Protein AF-A0A933CJ46-F1 (afdb_monomer)

Nearest PDB structures (foldseek):
  2p3v-assembly1_A  TM=8.380E-01  e=5.347E-15  Thermotoga maritima MSB8
  5eqa-assembly2_D  TM=7.798E-01  e=3.551E-12  Medicago truncatula
  4g61-assembly1_B  TM=7.647E-01  e=1.854E-12  Staphylococcus aureus subsp. aureus MSSA476
  5yht-assembly1_A  T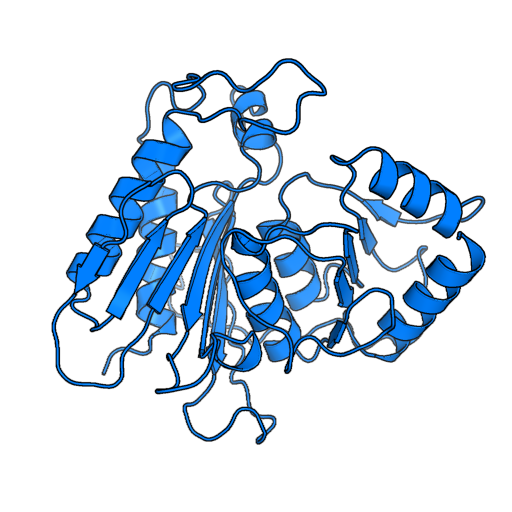M=7.400E-01  e=1.466E-11  Mycobacterium tuberculosis H37Rv
  5yht-assembly1_B  TM=7.064E-01  e=1.654E-09  Mycobacterium tuberculosis H37Rv

Sequence (301 aa):
MMARKAALGSVLLQAHLKLKEIKDGERIVRQGGAFGDAKTDTEIRADKVLGAFIRDKLLELRLPGRIVVEGDPQTHETAGQPPRSDFYVDPLDGSLNYMTRGSTAGLPHSGCITVQHPVPGRKAMFDHTVAAGIVDYRTGELWLSEYSAMSPWSGGADSSFFTEFFPMFPACVMAARTDQREKLDLGSMIVIGEMYYPENRERLARMFAGKKGWLRNPGSAAYEMALVSTGQAAAFICDRQKHHELGAGYALVKGAGGVVVDFEGRPYDNCDYDFKSQSPVILAANQAIADQILELLRKAG

Foldseek 3Di:
DPAVQVLQLVLFLVLLVVLVVDPQQLAFPDDADPDPPPPGDTDTNSQVVQQVSSVVSVLVVLAAEWEAEPPDPDIDGHDDDDDHKYKFKRRKFLSVQVNPQPPALGFWIKIKIWIFRDDPPDFAALLRTAKMWMAGSRFRFIQIWGHDPPDPPPLDTQRWGDGDDPVVPPDDIDHAAADPDLDDDQAPFAEEEDCSDPVRVLLVCLLQPPPDHHYDYSRGVLVNLLCRLRRNHQKYWYAWAQLSRVSRSCRSLVSNVWFKAALVRHGRNGPGRDRGGTHTIMIGSYDSSVVSSSVSSVSSD

Solvent-accessible surface area (backbone atoms only — not comparable to full-atom values): 15744 Å² total; per-residue (Å²): 130,82,57,66,51,61,54,48,51,52,49,48,53,50,47,35,58,48,57,78,69,49,75,71,27,66,42,72,74,38,85,35,48,62,97,88,46,94,81,40,76,68,39,32,41,38,38,58,54,40,31,53,50,50,51,54,54,54,58,71,66,57,56,13,30,42,42,38,38,59,97,49,93,59,74,44,76,37,80,62,76,78,79,49,41,34,35,35,29,26,46,46,39,17,53,64,30,55,57,68,20,75,99,53,69,56,46,54,26,20,33,33,35,23,30,27,46,80,55,88,99,52,80,54,33,50,59,36,52,39,32,21,30,38,27,37,52,72,74,53,29,36,48,36,14,37,46,60,93,68,51,93,83,53,94,59,46,64,21,46,27,41,73,54,87,47,99,85,52,94,74,72,70,44,74,43,41,23,35,81,73,53,72,85,45,42,81,85,37,34,36,35,39,54,57,86,49,67,70,38,34,54,42,52,50,48,45,47,58,96,61,77,58,38,76,43,70,74,58,18,69,52,54,51,32,49,33,17,17,55,34,68,16,44,27,33,39,33,67,59,41,48,30,46,41,42,52,22,30,48,43,34,20,46,35,16,60,19,38,47,23,33,85,88,66,50,62,41,60,83,33,79,48,48,63,92,41,63,43,40,39,36,42,17,12,29,65,53,35,41,51,53,49,48,50,33,47,65,75,44,107

pLDDT: mean 86.47, std 17.24, range [31.09, 98.75]

Mean predicted aligned error: 6.54 Å

Secondary structure (DSSP, 8-state):
---HHHHHHHHHHHHHHHHHH-TTTT-EEE---STT-TT-PPEEHHHHHHHHHHHHHHHHTT-SEEEEETT--PPEEE--SSSP-EEEEEEEETHHHHHT-TTS--S--EEEEEEE-PPTTS--BGGGEEEEEEEETTTTEEEEEE--SS-TTS-----EEB----TT-TT-PEEP------S--TTTSEEEE--SSHHHHHHHHHHTTT--SEEE--S-HHHHHHHHHTTS-SEEEEEEEEHHHHHHHHHHHHHTT-EEE-TT--BGGGSB--TT-EEEEEEESSHHHHHHHHHHHHHH-

Structure (mmCIF, N/CA/C/O backbone):
data_AF-A0A933CJ46-F1
#
_entry.id   AF-A0A933CJ46-F1
#
loop_
_atom_site.group_PDB
_atom_site.id
_atom_site.type_symbol
_atom_site.label_atom_id
_atom_site.label_alt_id
_atom_site.label_comp_id
_atom_site.label_asym_id
_atom_site.label_entity_id
_atom_site.label_seq_id
_atom_site.pdbx_PDB_ins_code
_atom_site.Cartn_x
_atom_site.Cartn_y
_atom_site.Cartn_z
_atom_site.occupancy
_atom_site.B_iso_or_equiv
_atom_site.auth_seq_id
_atom_site.auth_comp_id
_atom_site.auth_asym_id
_atom_site.auth_atom_id
_atom_site.pdbx_PDB_model_num
ATOM 1 N N . MET A 1 1 ? 3.909 -23.413 -16.834 1.00 41.09 1 MET A N 1
ATOM 2 C CA . MET A 1 1 ? 3.485 -22.008 -16.665 1.00 41.09 1 MET A CA 1
ATOM 3 C C . MET A 1 1 ? 4.005 -21.568 -15.308 1.00 41.09 1 MET A C 1
ATOM 5 O O . MET A 1 1 ? 3.665 -22.223 -14.333 1.00 41.09 1 MET A O 1
ATOM 9 N N . MET A 1 2 ? 4.917 -20.596 -15.237 1.00 46.88 2 MET A N 1
ATOM 10 C CA . MET A 1 2 ? 5.364 -20.067 -13.940 1.00 46.88 2 MET A CA 1
ATOM 11 C C . MET A 1 2 ? 4.148 -19.437 -13.247 1.00 46.88 2 MET A C 1
ATOM 13 O O . MET A 1 2 ? 3.384 -18.733 -13.909 1.00 46.88 2 MET A O 1
ATOM 17 N N . ALA A 1 3 ? 3.927 -19.730 -11.964 1.00 67.12 3 ALA A N 1
ATOM 18 C CA . ALA A 1 3 ? 2.870 -19.080 -11.187 1.00 67.12 3 ALA A CA 1
ATOM 19 C C . ALA A 1 3 ? 3.099 -17.558 -11.211 1.00 67.12 3 ALA A C 1
ATOM 21 O O . ALA A 1 3 ? 4.247 -17.125 -11.048 1.00 67.12 3 ALA A O 1
ATOM 22 N N . ARG A 1 4 ? 2.055 -16.739 -11.431 1.00 73.94 4 ARG A N 1
ATOM 23 C CA . ARG A 1 4 ? 2.223 -15.275 -11.583 1.00 73.94 4 ARG A CA 1
ATOM 24 C C . ARG A 1 4 ? 2.859 -14.690 -10.335 1.00 73.94 4 ARG A C 1
ATOM 26 O O . ARG A 1 4 ? 3.739 -13.840 -10.425 1.00 73.94 4 ARG A O 1
ATOM 33 N N . LYS A 1 5 ? 2.491 -15.244 -9.182 1.00 72.62 5 LYS A N 1
ATOM 34 C CA . LYS A 1 5 ? 3.075 -14.935 -7.886 1.00 72.62 5 LYS A CA 1
ATOM 35 C C . LYS A 1 5 ? 4.603 -15.044 -7.860 1.00 72.62 5 LYS A C 1
ATOM 37 O O . LYS A 1 5 ? 5.270 -14.148 -7.352 1.00 72.62 5 LYS A O 1
ATOM 42 N N . ALA A 1 6 ? 5.168 -16.122 -8.407 1.00 76.69 6 ALA A N 1
ATOM 43 C CA . ALA A 1 6 ? 6.615 -16.336 -8.408 1.00 76.69 6 ALA A CA 1
ATOM 44 C C . ALA A 1 6 ? 7.335 -15.316 -9.305 1.00 76.69 6 ALA A C 1
ATOM 46 O O . ALA A 1 6 ? 8.413 -14.836 -8.955 1.00 76.69 6 ALA A O 1
ATOM 47 N N . ALA A 1 7 ? 6.723 -14.955 -10.437 1.00 83.62 7 ALA A N 1
ATOM 48 C CA . ALA A 1 7 ? 7.248 -13.916 -11.314 1.00 83.62 7 ALA A CA 1
ATOM 49 C C . ALA A 1 7 ? 7.226 -12.541 -10.624 1.00 83.62 7 ALA A C 1
ATOM 51 O O . ALA A 1 7 ? 8.252 -11.867 -10.589 1.00 83.62 7 ALA A O 1
ATOM 52 N N . LEU A 1 8 ? 6.103 -12.163 -9.998 1.00 86.44 8 LEU A N 1
ATOM 53 C CA . LEU A 1 8 ? 5.984 -10.906 -9.246 1.00 86.44 8 LEU A CA 1
ATOM 54 C C . LEU A 1 8 ? 6.9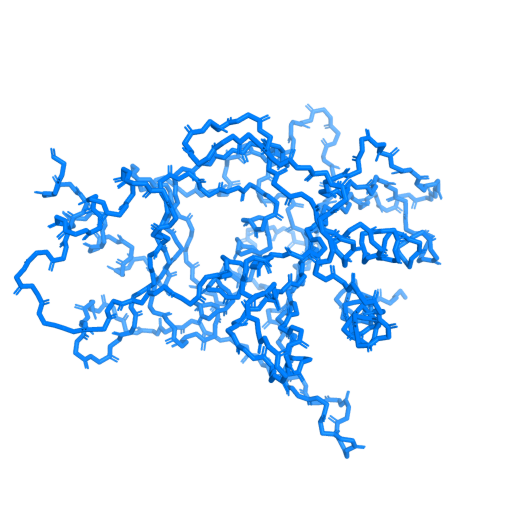99 -10.818 -8.103 1.00 86.44 8 LEU A C 1
ATOM 56 O O . LEU A 1 8 ? 7.709 -9.821 -7.994 1.00 86.44 8 LEU A O 1
ATOM 60 N N . GLY A 1 9 ? 7.113 -11.875 -7.293 1.00 87.31 9 GLY A N 1
ATOM 61 C CA . GLY A 1 9 ? 8.090 -11.933 -6.205 1.00 87.31 9 GLY A CA 1
ATOM 62 C C . GLY A 1 9 ? 9.525 -11.761 -6.703 1.00 87.31 9 GLY A C 1
ATOM 63 O O . GLY A 1 9 ? 10.298 -11.015 -6.109 1.00 87.31 9 GLY A O 1
ATOM 64 N N . SER A 1 10 ? 9.873 -12.380 -7.837 1.00 89.50 10 SER A N 1
ATOM 65 C CA . SER A 1 10 ? 11.193 -12.211 -8.451 1.00 89.50 10 SER A CA 1
ATOM 66 C C . SER A 1 10 ? 11.449 -10.774 -8.917 1.00 89.50 10 SER A C 1
ATOM 68 O O . SER A 1 10 ? 12.530 -10.244 -8.665 1.00 89.50 10 SER A O 1
ATOM 70 N N . VAL A 1 11 ? 10.474 -10.131 -9.568 1.00 94.31 11 VAL A N 1
ATOM 71 C CA . VAL A 1 11 ? 10.600 -8.739 -10.036 1.00 94.31 11 VAL A CA 1
ATOM 72 C C . VAL A 1 11 ? 10.767 -7.779 -8.857 1.00 94.31 11 VAL A C 1
ATOM 74 O O . VAL A 1 11 ? 11.685 -6.960 -8.865 1.00 94.31 11 VAL A O 1
ATOM 77 N N . LEU A 1 12 ? 9.938 -7.911 -7.820 1.00 94.56 12 LEU A N 1
ATOM 78 C CA . LEU A 1 12 ? 9.992 -7.061 -6.628 1.00 94.56 12 LEU A CA 1
ATOM 79 C C . LEU A 1 12 ? 11.286 -7.251 -5.825 1.00 94.56 12 LEU A C 1
ATOM 81 O O . LEU A 1 12 ? 11.880 -6.272 -5.375 1.00 94.56 12 LEU A O 1
ATOM 85 N N . LEU A 1 13 ? 11.783 -8.485 -5.698 1.00 92.31 13 LEU A N 1
ATOM 86 C CA . LEU A 1 13 ? 13.067 -8.740 -5.039 1.00 92.31 13 LEU A CA 1
ATOM 87 C C . LEU A 1 13 ? 14.239 -8.142 -5.828 1.00 92.31 13 LEU A C 1
ATOM 89 O O . LEU A 1 13 ? 15.157 -7.563 -5.249 1.00 92.31 13 LEU A O 1
ATOM 93 N N . GLN A 1 14 ? 14.203 -8.239 -7.159 1.00 94.56 14 GLN A N 1
ATOM 94 C CA . GLN A 1 14 ? 15.189 -7.576 -8.010 1.00 94.56 14 GLN A CA 1
ATOM 95 C C . GLN A 1 14 ? 15.106 -6.050 -7.884 1.00 94.56 14 GLN A C 1
ATOM 97 O O . GLN A 1 14 ? 16.147 -5.399 -7.840 1.00 94.56 14 GLN A O 1
ATOM 102 N N . ALA A 1 15 ? 13.904 -5.475 -7.768 1.00 96.81 15 ALA A N 1
ATOM 103 C CA . ALA A 1 15 ? 13.719 -4.045 -7.521 1.00 96.81 15 ALA A CA 1
ATOM 104 C C . ALA A 1 15 ? 14.300 -3.621 -6.161 1.00 96.81 15 ALA A C 1
ATOM 106 O O . ALA A 1 15 ? 14.989 -2.606 -6.074 1.00 96.81 15 ALA A O 1
ATOM 107 N N . HIS A 1 16 ? 14.125 -4.441 -5.121 1.00 95.19 16 HIS A N 1
ATOM 108 C CA . HIS A 1 16 ? 14.751 -4.227 -3.815 1.00 95.19 16 HIS A CA 1
ATOM 109 C C . HIS A 1 16 ? 16.280 -4.190 -3.891 1.00 95.19 16 HIS A C 1
ATOM 111 O O . HIS A 1 16 ? 16.911 -3.283 -3.342 1.00 95.19 16 HIS A O 1
ATOM 117 N N . LEU A 1 17 ? 16.891 -5.141 -4.603 1.00 95.25 17 LEU A N 1
ATOM 118 C CA . LEU A 1 17 ? 18.334 -5.119 -4.841 1.00 95.25 17 LEU A CA 1
ATOM 119 C C . LEU A 1 17 ? 18.736 -3.886 -5.655 1.00 95.25 17 LEU A C 1
ATOM 121 O O . LEU A 1 17 ? 19.724 -3.231 -5.325 1.00 95.25 17 LEU A O 1
ATOM 125 N N . LYS A 1 18 ? 17.933 -3.522 -6.662 1.00 97.00 18 LYS A N 1
ATOM 126 C CA . LYS A 1 18 ? 18.203 -2.368 -7.512 1.00 97.00 18 LYS A CA 1
ATOM 127 C C . LYS A 1 18 ? 18.225 -1.066 -6.727 1.00 97.00 18 LYS A C 1
ATOM 129 O O . LYS A 1 18 ? 19.136 -0.271 -6.950 1.00 97.00 18 LYS A O 1
ATOM 134 N N . LEU A 1 19 ? 17.280 -0.848 -5.810 1.00 95.81 19 LEU A N 1
ATOM 135 C CA . LEU A 1 19 ? 17.205 0.387 -5.023 1.00 95.81 19 LEU A CA 1
ATOM 136 C C . LEU A 1 19 ? 18.509 0.661 -4.260 1.00 95.81 19 LEU A C 1
ATOM 138 O O . LEU A 1 19 ? 18.964 1.801 -4.217 1.00 95.81 19 LEU A O 1
ATOM 142 N N . LYS A 1 20 ? 19.167 -0.386 -3.745 1.00 92.00 20 LYS A N 1
ATOM 143 C CA . LYS A 1 20 ? 20.451 -0.280 -3.027 1.00 92.00 20 LYS A CA 1
ATOM 144 C C . LYS A 1 20 ? 21.608 0.206 -3.911 1.00 92.00 20 LYS A C 1
ATOM 146 O O . LYS A 1 20 ? 22.590 0.733 -3.397 1.00 92.00 20 LYS A O 1
ATOM 151 N N . GLU A 1 21 ? 21.506 0.052 -5.230 1.00 94.94 21 GLU A N 1
ATOM 152 C CA . GLU A 1 21 ? 22.515 0.502 -6.200 1.00 94.94 21 GLU A CA 1
ATOM 153 C C . GLU A 1 21 ? 22.295 1.949 -6.677 1.00 94.94 21 GLU A C 1
ATOM 155 O O . GLU A 1 21 ? 23.166 2.541 -7.327 1.00 94.94 21 GLU A O 1
ATOM 160 N N . ILE A 1 22 ? 21.117 2.524 -6.421 1.00 94.38 22 ILE A N 1
ATOM 161 C CA . ILE A 1 22 ? 20.739 3.851 -6.910 1.00 94.38 22 ILE A CA 1
ATOM 162 C C . ILE A 1 22 ? 21.479 4.921 -6.100 1.00 94.38 22 ILE A C 1
ATOM 164 O O . ILE A 1 22 ? 21.089 5.278 -4.993 1.00 94.38 22 ILE A O 1
ATOM 168 N N . LYS A 1 23 ? 22.524 5.501 -6.697 1.00 92.00 23 LYS A N 1
ATOM 169 C CA . LYS A 1 23 ? 23.201 6.695 -6.159 1.00 92.00 23 LYS A CA 1
ATOM 170 C C . LYS A 1 23 ? 22.298 7.930 -6.235 1.00 92.00 23 LYS A C 1
ATOM 172 O O . LYS A 1 23 ? 21.566 8.083 -7.214 1.00 92.00 23 LYS A O 1
ATOM 177 N N . ASP A 1 24 ? 22.364 8.805 -5.236 1.00 91.00 24 ASP A N 1
ATOM 178 C CA . ASP A 1 24 ? 21.589 10.056 -5.164 1.00 91.00 24 ASP A CA 1
ATOM 179 C C . ASP A 1 24 ? 20.084 9.842 -5.416 1.00 91.00 24 ASP A C 1
ATOM 181 O O . ASP A 1 24 ? 19.438 10.583 -6.163 1.00 91.00 24 ASP A O 1
ATOM 185 N N . GLY A 1 25 ? 19.524 8.753 -4.881 1.00 90.38 25 GLY A N 1
ATOM 186 C CA . GLY A 1 25 ? 18.142 8.357 -5.155 1.00 90.38 25 GLY A CA 1
ATOM 187 C C . GLY A 1 25 ? 17.113 9.371 -4.648 1.00 90.38 25 GLY A C 1
ATOM 188 O O . GLY A 1 25 ? 16.077 9.562 -5.273 1.00 90.38 25 GLY A O 1
ATOM 189 N N . GLU A 1 26 ? 17.421 10.052 -3.548 1.00 91.19 26 GLU A N 1
ATOM 190 C CA . GLU A 1 26 ? 16.617 11.117 -2.938 1.00 91.19 26 GLU A CA 1
ATOM 191 C C . GLU A 1 26 ? 16.602 12.424 -3.743 1.00 91.19 26 GLU A C 1
ATOM 193 O O . GLU A 1 26 ? 15.845 13.340 -3.420 1.00 91.19 26 GLU A O 1
ATOM 198 N N . ARG A 1 27 ? 17.423 12.536 -4.796 1.00 91.81 27 ARG A N 1
ATOM 199 C CA . ARG A 1 27 ? 17.469 13.736 -5.628 1.00 91.81 27 ARG A CA 1
ATOM 200 C C . ARG A 1 27 ? 16.114 13.968 -6.288 1.00 91.81 27 ARG A C 1
ATOM 202 O O . ARG A 1 27 ? 15.674 13.153 -7.099 1.00 91.81 27 ARG A O 1
ATOM 209 N N . ILE A 1 28 ? 15.516 15.121 -6.010 1.00 88.25 28 ILE A N 1
ATOM 210 C CA . ILE A 1 28 ? 14.292 15.580 -6.667 1.00 88.25 28 ILE A CA 1
ATOM 211 C C . ILE A 1 28 ? 14.583 15.782 -8.159 1.00 88.25 28 ILE A C 1
ATOM 213 O O . ILE A 1 28 ? 15.481 16.539 -8.530 1.00 88.25 28 ILE A O 1
ATOM 217 N N . VAL A 1 29 ? 13.846 15.074 -9.014 1.00 86.38 29 VAL A N 1
ATOM 218 C CA . VAL A 1 29 ? 13.941 15.185 -10.480 1.00 86.38 29 VAL A CA 1
ATOM 219 C C . VAL A 1 29 ? 12.810 16.022 -11.062 1.00 86.38 29 VAL A C 1
ATOM 221 O O . VAL A 1 29 ? 12.978 16.616 -12.126 1.00 86.38 29 VAL A O 1
ATOM 224 N N . ARG A 1 30 ? 11.693 16.124 -10.338 1.00 78.94 30 ARG A N 1
ATOM 225 C CA . ARG A 1 30 ? 10.598 17.039 -10.633 1.00 78.94 30 ARG A CA 1
ATOM 226 C C . ARG A 1 30 ? 10.083 17.617 -9.326 1.00 78.94 30 ARG A C 1
ATOM 228 O O . ARG A 1 30 ? 9.651 16.881 -8.443 1.00 78.94 30 ARG A O 1
ATOM 235 N N . GLN A 1 31 ? 10.159 18.936 -9.195 1.00 70.25 31 GLN A N 1
ATOM 236 C CA . GLN A 1 31 ? 9.637 19.618 -8.020 1.00 70.25 31 GLN A CA 1
ATOM 237 C C . GLN A 1 31 ? 8.108 19.614 -8.080 1.00 70.25 31 GLN A C 1
ATOM 239 O O . GLN A 1 31 ? 7.527 19.986 -9.103 1.00 70.25 31 GLN A O 1
ATOM 244 N N . GLY A 1 32 ? 7.477 19.152 -7.001 1.00 62.03 32 GLY A N 1
ATOM 245 C CA . GLY A 1 32 ? 6.037 19.263 -6.832 1.00 62.03 32 GLY A CA 1
ATOM 246 C C . GLY A 1 32 ? 5.588 20.711 -6.627 1.00 62.03 32 GLY A C 1
ATOM 247 O O . GLY A 1 32 ? 6.405 21.633 -6.560 1.00 62.03 32 GLY A O 1
ATOM 248 N N . GLY A 1 33 ? 4.274 20.909 -6.517 1.00 45.31 33 GLY A N 1
ATOM 249 C CA . GLY A 1 33 ? 3.716 22.207 -6.130 1.00 45.31 33 GLY A CA 1
ATOM 250 C C . GLY A 1 33 ? 4.177 22.591 -4.719 1.00 45.31 33 GLY A C 1
ATOM 251 O O . GLY A 1 33 ? 4.695 21.752 -3.979 1.00 45.31 33 GLY A O 1
ATOM 252 N N . ALA A 1 34 ? 4.004 23.856 -4.327 1.00 37.12 34 ALA A N 1
ATOM 253 C CA . ALA A 1 34 ? 4.261 24.269 -2.946 1.00 37.12 34 ALA A CA 1
ATOM 254 C C . ALA A 1 34 ? 3.454 23.402 -1.957 1.00 37.12 34 ALA A C 1
ATOM 256 O O . ALA A 1 34 ? 2.398 22.879 -2.313 1.00 37.12 34 ALA A O 1
ATOM 257 N N . PHE A 1 35 ? 3.936 23.259 -0.716 1.00 31.09 35 PHE A N 1
ATOM 258 C CA . PHE A 1 35 ? 3.205 22.596 0.375 1.00 31.09 35 PHE A CA 1
ATOM 259 C C . PHE A 1 35 ? 1.747 23.100 0.413 1.00 31.09 35 PHE A C 1
ATOM 261 O O . PHE A 1 35 ? 1.506 24.245 0.785 1.00 31.09 35 PHE A O 1
ATOM 268 N N . GLY A 1 36 ? 0.792 22.259 -0.002 1.00 42.81 36 GLY A N 1
ATOM 269 C CA . GLY A 1 36 ? -0.637 22.596 -0.066 1.00 42.81 36 GLY A CA 1
ATOM 270 C C . GLY A 1 36 ? -1.253 22.716 -1.469 1.00 42.81 36 GLY A C 1
ATOM 271 O O . GLY A 1 36 ? -2.476 22.752 -1.562 1.00 42.81 36 GLY A O 1
ATOM 272 N N . ASP A 1 37 ? -0.467 22.708 -2.552 1.00 37.44 37 ASP A N 1
ATOM 273 C CA . ASP A 1 37 ? -0.990 22.676 -3.927 1.00 37.44 37 ASP A CA 1
ATOM 274 C C . ASP A 1 37 ? -1.027 21.235 -4.460 1.00 37.44 37 ASP A C 1
ATOM 276 O O . ASP A 1 37 ? -0.044 20.687 -4.964 1.00 37.44 37 ASP A O 1
ATOM 280 N N . ALA A 1 38 ? -2.197 20.605 -4.352 1.00 41.62 38 ALA A N 1
ATOM 281 C CA . ALA A 1 38 ? -2.478 19.231 -4.770 1.00 41.62 38 ALA A CA 1
ATOM 282 C C . ALA A 1 38 ? -2.526 19.045 -6.306 1.00 41.62 38 ALA A C 1
ATOM 284 O O . ALA A 1 38 ? -3.508 18.525 -6.839 1.00 41.62 38 ALA A O 1
ATOM 285 N N . LYS A 1 39 ? -1.504 19.497 -7.051 1.00 43.09 39 LYS A N 1
ATOM 286 C CA . LYS A 1 39 ? -1.457 19.327 -8.521 1.00 43.09 39 LYS A CA 1
ATOM 287 C C . LYS A 1 39 ? -0.156 18.808 -9.128 1.00 43.09 39 LYS A C 1
ATOM 289 O O . LYS A 1 39 ? -0.170 18.472 -10.310 1.00 43.09 39 LYS A O 1
ATOM 294 N N . THR A 1 40 ? 0.919 18.637 -8.365 1.00 49.22 40 THR A N 1
ATOM 295 C CA . THR A 1 40 ? 2.116 17.918 -8.835 1.00 49.22 40 THR A CA 1
ATOM 296 C C . THR A 1 40 ? 2.842 17.313 -7.644 1.00 49.22 40 THR A C 1
ATOM 298 O O . THR A 1 40 ? 3.330 18.066 -6.801 1.00 49.22 40 THR A O 1
ATOM 301 N N . ASP A 1 41 ? 2.905 15.982 -7.576 1.00 62.91 41 ASP A N 1
ATOM 302 C CA . ASP A 1 41 ? 3.720 15.274 -6.587 1.00 62.91 41 ASP A CA 1
ATOM 303 C C . ASP A 1 41 ? 5.213 15.490 -6.873 1.00 62.91 41 ASP A C 1
ATOM 305 O O . ASP A 1 41 ? 5.632 15.717 -8.014 1.00 62.91 41 ASP A O 1
ATOM 309 N N . THR A 1 42 ? 6.016 15.478 -5.810 1.00 75.75 42 THR A N 1
ATOM 310 C CA . THR A 1 42 ? 7.475 15.545 -5.928 1.00 75.75 42 THR A CA 1
ATOM 311 C C . THR A 1 42 ? 7.985 14.195 -6.405 1.00 75.75 42 THR A C 1
ATOM 313 O O . THR A 1 42 ? 7.826 13.200 -5.708 1.00 75.75 42 THR A O 1
ATOM 316 N N . GLU A 1 43 ? 8.635 14.175 -7.564 1.00 83.31 43 GLU A N 1
ATOM 317 C CA . GLU A 1 43 ? 9.217 12.960 -8.132 1.00 83.31 43 GLU A CA 1
ATOM 318 C C . GLU A 1 43 ? 10.711 12.925 -7.802 1.00 83.31 43 GLU A C 1
ATOM 320 O O . GLU A 1 43 ? 11.440 13.907 -8.022 1.00 83.31 43 GLU A O 1
ATOM 325 N N . ILE A 1 44 ? 11.187 11.791 -7.292 1.00 92.06 44 ILE A N 1
ATOM 326 C CA . ILE A 1 44 ? 12.597 11.583 -6.951 1.00 92.06 44 ILE A CA 1
ATOM 327 C C . ILE A 1 44 ? 13.273 10.610 -7.912 1.00 92.06 44 ILE A C 1
ATOM 329 O O . ILE A 1 44 ? 12.643 9.797 -8.581 1.00 92.06 44 ILE A O 1
ATOM 333 N N . ARG A 1 45 ? 14.603 10.691 -7.996 1.00 94.31 45 ARG A N 1
ATOM 334 C CA . ARG A 1 45 ? 15.406 9.872 -8.910 1.00 94.31 45 ARG A CA 1
ATOM 335 C C . ARG A 1 45 ? 15.181 8.374 -8.695 1.00 94.31 45 ARG A C 1
ATOM 337 O O . ARG A 1 45 ? 15.159 7.636 -9.677 1.00 94.31 45 ARG A O 1
ATOM 344 N N . ALA A 1 46 ? 15.082 7.935 -7.441 1.00 95.12 46 ALA A N 1
ATOM 345 C CA . ALA A 1 46 ? 14.884 6.530 -7.099 1.00 95.12 46 ALA A CA 1
ATOM 346 C C . ALA A 1 46 ? 13.593 5.976 -7.699 1.00 95.12 46 ALA A C 1
ATOM 348 O O . ALA A 1 46 ? 13.648 4.941 -8.355 1.00 95.12 46 ALA A O 1
ATOM 349 N N . ASP A 1 47 ? 12.495 6.707 -7.540 1.00 94.19 47 ASP A N 1
ATOM 350 C CA . ASP A 1 47 ? 11.173 6.355 -8.047 1.00 94.19 47 ASP A CA 1
ATOM 351 C C . ASP A 1 47 ? 11.195 6.127 -9.569 1.00 94.19 47 ASP A C 1
ATOM 353 O O . ASP A 1 47 ? 10.964 5.018 -10.051 1.00 94.19 47 ASP A O 1
ATOM 357 N N . LYS A 1 48 ? 11.696 7.110 -10.326 1.00 94.44 48 LYS A N 1
ATOM 358 C CA . LYS A 1 48 ? 11.833 7.021 -11.787 1.00 94.44 48 LYS A CA 1
ATOM 359 C C . LYS A 1 48 ? 12.726 5.872 -12.265 1.00 94.44 48 LYS A C 1
ATOM 361 O O . LYS A 1 48 ? 12.430 5.206 -13.261 1.00 94.44 48 LYS A O 1
ATOM 366 N N . VAL A 1 49 ? 13.869 5.667 -11.606 1.00 96.75 49 VAL A N 1
ATOM 367 C CA . VAL A 1 49 ? 14.817 4.603 -11.977 1.00 96.75 49 VAL A CA 1
ATOM 368 C C . VAL A 1 49 ? 14.239 3.227 -11.647 1.00 96.75 49 VAL A C 1
ATOM 370 O O . VAL A 1 49 ? 14.399 2.304 -12.447 1.00 96.75 49 VAL A O 1
ATOM 373 N N . LEU A 1 50 ? 13.555 3.089 -10.508 1.00 97.12 50 LEU A N 1
ATOM 374 C CA . LEU A 1 50 ? 12.857 1.863 -10.131 1.00 97.12 50 LEU A CA 1
ATOM 375 C C . LEU A 1 50 ? 11.687 1.569 -11.066 1.00 97.12 50 LEU A C 1
ATOM 377 O O . LEU A 1 50 ? 11.576 0.437 -11.526 1.00 97.12 50 LEU A O 1
ATOM 381 N N . GLY A 1 51 ? 10.872 2.567 -11.409 1.00 96.81 51 GLY A N 1
ATOM 382 C CA . GLY A 1 51 ? 9.750 2.415 -12.334 1.00 96.81 51 GLY A CA 1
ATOM 383 C C . GLY A 1 51 ? 10.192 1.885 -13.694 1.00 96.81 51 GLY A C 1
ATOM 384 O O . GLY A 1 51 ? 9.657 0.888 -14.180 1.00 96.81 51 GLY A O 1
ATOM 385 N N . ALA A 1 52 ? 11.247 2.474 -14.267 1.00 96.94 52 ALA A N 1
ATOM 386 C CA . ALA A 1 52 ? 11.844 1.981 -15.506 1.00 96.94 52 ALA A CA 1
ATOM 387 C C . ALA A 1 52 ? 12.375 0.544 -15.365 1.00 96.94 52 ALA A C 1
ATOM 389 O O . ALA A 1 52 ? 12.126 -0.294 -16.227 1.00 96.94 52 ALA A O 1
ATOM 390 N N . PHE A 1 53 ? 13.065 0.242 -14.263 1.00 98.06 53 PHE A N 1
ATOM 391 C CA . PHE A 1 53 ? 13.610 -1.090 -14.012 1.00 98.06 53 PHE A CA 1
ATOM 392 C C . PHE A 1 53 ? 12.516 -2.160 -13.874 1.00 98.06 53 PHE A C 1
ATOM 394 O O . PHE A 1 53 ? 12.610 -3.216 -14.499 1.00 98.06 53 PHE A O 1
ATOM 401 N N . ILE A 1 54 ? 11.470 -1.893 -13.086 1.00 97.69 54 ILE A N 1
ATOM 402 C CA . ILE A 1 54 ? 10.345 -2.816 -12.888 1.00 97.69 54 ILE A CA 1
ATOM 403 C C . ILE A 1 54 ? 9.614 -3.036 -14.212 1.00 97.69 54 ILE A C 1
ATOM 405 O O . ILE A 1 54 ? 9.347 -4.182 -14.568 1.00 97.69 54 ILE A O 1
ATOM 409 N N . ARG A 1 55 ? 9.348 -1.970 -14.977 1.00 96.88 55 ARG A N 1
ATOM 410 C CA . ARG A 1 55 ? 8.762 -2.074 -16.319 1.00 96.88 55 ARG A CA 1
ATOM 411 C C . ARG A 1 55 ? 9.582 -2.997 -17.214 1.00 96.88 55 ARG A C 1
ATOM 413 O O . ARG A 1 55 ? 9.018 -3.915 -17.801 1.00 96.88 55 ARG A O 1
ATOM 420 N N . ASP A 1 56 ? 10.890 -2.772 -17.311 1.00 96.44 56 ASP A N 1
ATOM 421 C CA . ASP A 1 56 ? 11.763 -3.563 -18.181 1.00 96.44 56 ASP A CA 1
ATOM 422 C C . ASP A 1 56 ? 11.756 -5.042 -17.757 1.00 96.44 56 ASP A C 1
ATOM 424 O O . ASP A 1 56 ? 11.642 -5.934 -18.599 1.00 96.44 56 ASP A O 1
ATOM 428 N N . LYS A 1 57 ? 11.741 -5.316 -16.446 1.00 95.75 57 LYS A N 1
ATOM 429 C CA . LYS A 1 57 ? 11.599 -6.677 -15.914 1.00 95.75 57 LYS A CA 1
ATOM 430 C C . LYS A 1 57 ? 10.246 -7.316 -16.203 1.00 95.75 57 LYS A C 1
ATOM 432 O O . LYS A 1 57 ? 10.193 -8.511 -16.477 1.00 95.75 57 LYS A O 1
ATOM 437 N N . LEU A 1 58 ? 9.160 -6.550 -16.187 1.00 93.94 58 LEU A N 1
ATOM 438 C CA . LEU A 1 58 ? 7.839 -7.046 -16.575 1.00 93.94 58 LEU A CA 1
ATOM 439 C C . LEU A 1 58 ? 7.756 -7.327 -18.084 1.00 93.94 58 LEU A C 1
ATOM 441 O O . LEU A 1 58 ? 7.172 -8.335 -18.481 1.00 93.94 58 LEU A O 1
ATOM 445 N N . LEU A 1 59 ? 8.392 -6.503 -18.924 1.00 92.62 59 LEU A N 1
ATOM 446 C CA . LEU A 1 59 ? 8.501 -6.739 -20.370 1.00 92.62 59 LEU A CA 1
ATOM 447 C C . LEU A 1 59 ? 9.280 -8.032 -20.679 1.00 92.62 59 LEU A C 1
ATOM 449 O O . LEU A 1 59 ? 8.898 -8.787 -21.577 1.00 92.62 59 LEU A O 1
ATOM 453 N N . GLU A 1 60 ? 10.327 -8.339 -19.904 1.00 92.00 60 GLU A N 1
ATOM 454 C CA . GLU A 1 60 ? 11.089 -9.594 -20.017 1.00 92.00 60 GLU A CA 1
ATOM 455 C C . GLU A 1 60 ? 10.223 -10.846 -19.776 1.00 92.00 60 GLU A C 1
ATOM 457 O O . GLU A 1 60 ? 10.507 -11.897 -20.358 1.00 92.00 60 GLU A O 1
ATOM 462 N N . LEU A 1 61 ? 9.141 -10.747 -18.989 1.00 87.81 61 LEU A N 1
ATOM 463 C CA . LEU A 1 61 ? 8.225 -11.870 -18.738 1.00 87.81 61 LEU A CA 1
ATOM 464 C C . LEU A 1 61 ? 7.419 -12.274 -19.978 1.00 87.81 61 LEU A C 1
ATOM 466 O O . LEU A 1 61 ? 6.882 -13.382 -20.017 1.00 87.81 61 LEU A O 1
ATOM 470 N N . ARG A 1 62 ? 7.313 -11.387 -20.980 1.00 85.62 62 ARG A N 1
ATOM 471 C CA . ARG A 1 62 ? 6.556 -11.604 -22.226 1.00 85.62 62 ARG A CA 1
ATOM 472 C C . ARG A 1 62 ? 5.101 -12.040 -21.990 1.00 85.62 62 ARG A C 1
ATOM 474 O O . ARG A 1 62 ? 4.538 -12.806 -22.771 1.00 85.62 62 ARG A O 1
ATOM 481 N N . LEU A 1 63 ? 4.495 -11.561 -20.903 1.00 84.06 63 LEU A N 1
ATOM 482 C CA . LEU A 1 63 ? 3.082 -11.781 -20.609 1.00 84.06 63 LEU A CA 1
ATOM 483 C C . LEU A 1 63 ? 2.247 -10.748 -21.377 1.00 84.06 63 LEU A C 1
ATOM 485 O O . LEU A 1 63 ? 2.552 -9.559 -21.292 1.00 84.06 63 LEU A O 1
ATOM 489 N N . PRO A 1 64 ? 1.218 -11.163 -22.134 1.00 86.88 64 PRO A N 1
ATOM 490 C CA . PRO A 1 64 ? 0.433 -10.240 -22.946 1.00 86.88 64 PRO A CA 1
ATOM 491 C C . PRO A 1 64 ? -0.348 -9.261 -22.072 1.00 86.88 64 PRO A C 1
ATOM 493 O O . PRO A 1 64 ? -1.048 -9.687 -21.157 1.00 86.88 64 PRO A O 1
ATOM 496 N N . GLY A 1 65 ? -0.316 -7.971 -22.400 1.00 90.38 65 GLY A N 1
ATOM 497 C CA . GLY A 1 65 ? -1.099 -6.945 -21.708 1.00 90.38 65 GLY A CA 1
ATOM 498 C C . GLY A 1 65 ? -0.389 -5.611 -21.563 1.00 90.38 65 GLY A C 1
ATOM 499 O O . GLY A 1 65 ? 0.657 -5.385 -22.172 1.00 90.38 65 GLY A O 1
ATOM 500 N N . ARG A 1 66 ? -1.012 -4.708 -20.802 1.00 93.75 66 ARG A N 1
ATOM 501 C CA . ARG A 1 66 ? -0.480 -3.372 -20.515 1.00 93.75 66 ARG A CA 1
ATOM 502 C C . ARG A 1 66 ? 0.419 -3.394 -19.296 1.00 93.75 66 ARG A C 1
ATOM 504 O O . ARG A 1 66 ? 0.160 -4.130 -18.354 1.00 93.75 66 ARG A O 1
ATOM 511 N N . ILE A 1 67 ? 1.404 -2.516 -19.283 1.00 95.94 67 ILE A N 1
ATOM 512 C CA . ILE A 1 67 ? 2.165 -2.150 -18.097 1.00 95.94 67 ILE A CA 1
ATOM 513 C C . ILE A 1 67 ? 1.990 -0.645 -17.919 1.00 95.94 67 ILE A C 1
ATOM 515 O O . ILE A 1 67 ? 2.348 0.147 -18.796 1.00 95.94 67 ILE A O 1
ATOM 519 N N . VAL A 1 68 ? 1.396 -0.270 -16.793 1.00 96.81 68 VAL A N 1
ATOM 520 C CA . VAL A 1 68 ? 1.179 1.109 -16.366 1.00 96.81 68 VAL A CA 1
ATOM 521 C C . VAL A 1 68 ? 2.000 1.320 -15.104 1.00 96.81 68 VAL A C 1
ATOM 523 O O . VAL A 1 68 ? 1.865 0.562 -14.145 1.00 96.81 68 VAL A O 1
ATOM 526 N N . VAL A 1 69 ? 2.860 2.331 -15.114 1.00 97.00 69 VAL A N 1
ATOM 527 C CA . VAL A 1 69 ? 3.734 2.666 -13.987 1.00 97.00 69 VAL A CA 1
ATOM 528 C C . VAL A 1 69 ? 3.394 4.073 -13.521 1.00 97.00 69 VAL A C 1
ATOM 530 O O . VAL A 1 69 ? 3.181 4.962 -14.347 1.00 97.00 69 VAL A O 1
ATOM 533 N N . GLU A 1 70 ? 3.304 4.266 -12.209 1.00 94.25 70 GLU A N 1
ATOM 534 C CA . GLU A 1 70 ? 3.216 5.587 -11.586 1.00 94.25 70 GLU A CA 1
ATOM 535 C C . GLU A 1 70 ? 4.393 6.464 -12.063 1.00 94.25 70 GLU A C 1
ATOM 537 O O . GLU A 1 70 ? 5.476 5.962 -12.366 1.00 94.25 70 GLU A O 1
ATOM 542 N N . GLY A 1 71 ? 4.136 7.752 -12.303 1.00 86.69 71 GLY A N 1
ATOM 543 C CA . GLY A 1 71 ? 5.143 8.674 -12.841 1.00 86.69 71 GLY A CA 1
ATOM 544 C C . GLY A 1 71 ? 5.496 8.500 -14.332 1.00 86.69 71 GLY A C 1
ATOM 545 O O . GLY A 1 71 ? 5.968 9.457 -14.953 1.00 86.69 71 GLY A O 1
ATOM 546 N N . ASP A 1 72 ? 5.214 7.350 -14.965 1.00 90.44 72 ASP A N 1
ATOM 547 C CA . ASP A 1 72 ? 5.439 7.135 -16.404 1.00 90.44 72 ASP A CA 1
ATOM 548 C C . ASP A 1 72 ? 4.209 7.586 -17.227 1.00 90.44 72 ASP A C 1
ATOM 550 O O . ASP A 1 72 ? 3.118 7.017 -17.106 1.00 90.44 72 ASP A O 1
ATOM 554 N N . PRO A 1 73 ? 4.329 8.608 -18.099 1.00 86.50 73 PRO A N 1
ATOM 555 C CA . PRO A 1 73 ? 3.216 9.037 -18.942 1.00 86.50 73 PRO A CA 1
ATOM 556 C C . PRO A 1 73 ? 2.847 8.008 -20.021 1.00 86.50 73 PRO A C 1
ATOM 558 O O . PRO A 1 73 ? 1.769 8.116 -20.612 1.00 86.50 73 PRO A O 1
ATOM 561 N N . GLN A 1 74 ? 3.726 7.046 -20.316 1.00 91.25 74 GLN A N 1
ATOM 562 C CA . GLN A 1 74 ? 3.519 6.044 -21.352 1.00 91.25 74 GLN A CA 1
ATOM 563 C C . GLN A 1 74 ? 2.930 4.760 -20.767 1.00 91.25 74 GLN A C 1
ATOM 565 O O . GLN A 1 74 ? 3.380 4.234 -19.754 1.00 91.25 74 GLN A O 1
ATOM 570 N N . THR A 1 75 ? 1.923 4.222 -21.453 1.00 93.06 75 THR A N 1
ATOM 571 C CA . THR A 1 75 ? 1.496 2.836 -21.251 1.00 93.06 75 THR A CA 1
ATOM 572 C C . THR A 1 75 ? 2.293 1.949 -22.191 1.00 93.06 75 THR A C 1
ATOM 574 O O . THR A 1 75 ? 2.341 2.210 -23.393 1.00 93.06 75 THR A O 1
ATOM 577 N N . HIS A 1 76 ? 2.895 0.900 -21.645 1.00 92.75 76 HIS A N 1
ATOM 578 C CA . HIS A 1 76 ? 3.673 -0.067 -22.413 1.00 92.75 76 HIS A CA 1
ATOM 579 C C . HIS A 1 76 ? 2.817 -1.293 -22.689 1.00 92.75 76 HIS A C 1
ATOM 581 O O . HIS A 1 76 ? 1.989 -1.665 -21.860 1.00 92.75 76 HIS A O 1
ATOM 587 N N . GLU A 1 77 ? 2.997 -1.927 -23.842 1.00 90.06 77 GLU A N 1
ATOM 588 C CA . GLU A 1 77 ? 2.224 -3.110 -24.213 1.00 90.06 77 GLU A CA 1
ATOM 589 C C . GLU A 1 77 ? 3.131 -4.248 -24.657 1.00 90.06 77 GLU A C 1
ATOM 591 O O . GLU A 1 77 ? 4.083 -4.063 -25.416 1.00 90.06 77 GLU A O 1
ATOM 596 N N . THR A 1 78 ? 2.783 -5.448 -24.207 1.00 85.38 78 THR A N 1
ATOM 597 C CA . THR A 1 78 ? 3.414 -6.690 -24.637 1.00 85.38 78 THR A CA 1
ATOM 598 C C . THR A 1 78 ? 2.419 -7.479 -25.475 1.00 85.38 78 THR A C 1
ATOM 600 O O . THR A 1 78 ? 1.297 -7.752 -25.037 1.00 85.38 78 THR A O 1
ATOM 603 N N . ALA A 1 79 ? 2.830 -7.877 -26.679 1.00 79.12 79 ALA A N 1
ATOM 604 C CA . ALA A 1 79 ? 2.045 -8.758 -27.536 1.00 79.12 79 ALA A CA 1
ATOM 605 C C . ALA A 1 79 ? 2.198 -10.228 -27.110 1.00 79.12 79 ALA A C 1
ATOM 607 O O . ALA A 1 79 ? 3.277 -10.663 -26.710 1.00 79.12 79 ALA A O 1
ATOM 608 N N . GLY A 1 80 ? 1.132 -11.016 -27.240 1.00 71.12 80 GLY A N 1
ATOM 609 C CA . GLY A 1 80 ? 1.157 -12.448 -26.943 1.00 71.12 80 GLY A CA 1
ATOM 610 C C . GLY A 1 80 ? -0.221 -13.097 -27.057 1.00 71.12 80 GLY A C 1
ATOM 611 O O . GLY A 1 80 ? -1.219 -12.420 -27.309 1.00 71.12 80 GLY A O 1
ATOM 612 N N . GLN A 1 81 ? -0.275 -14.420 -26.882 1.00 67.19 81 GLN A N 1
ATOM 613 C CA . GLN A 1 81 ? -1.536 -15.165 -26.869 1.00 67.19 81 GLN A CA 1
ATOM 614 C C . GLN A 1 81 ? -2.203 -15.088 -25.482 1.00 67.19 81 GLN A C 1
ATOM 616 O O . GLN A 1 81 ? -1.487 -15.198 -24.490 1.00 67.19 81 GLN A O 1
ATOM 621 N N . PRO A 1 82 ? -3.539 -14.924 -25.389 1.00 69.38 82 PRO A N 1
ATOM 622 C CA . PRO A 1 82 ? -4.284 -14.822 -24.126 1.00 69.38 82 PRO A CA 1
ATOM 623 C C . PRO A 1 82 ? -3.981 -15.942 -23.103 1.00 69.38 82 PRO A C 1
ATOM 625 O O . PRO A 1 82 ? -3.572 -17.032 -23.505 1.00 69.38 82 PRO A O 1
ATOM 628 N N . PRO A 1 83 ? -4.254 -15.737 -21.795 1.00 74.06 83 PRO A N 1
ATOM 629 C CA . PRO A 1 83 ? -4.987 -14.614 -21.199 1.00 74.06 83 PRO A CA 1
ATOM 630 C C . PRO A 1 83 ? -4.132 -13.355 -21.010 1.00 74.06 83 PRO A C 1
ATOM 632 O O . PRO A 1 83 ? -2.969 -13.434 -20.625 1.00 74.06 83 PRO A O 1
ATOM 635 N N . ARG A 1 84 ? -4.743 -12.188 -21.245 1.00 85.38 84 ARG A N 1
ATOM 636 C CA . ARG A 1 84 ? -4.126 -10.874 -21.027 1.00 85.38 84 ARG A CA 1
ATOM 637 C C . ARG A 1 84 ? -3.989 -10.579 -19.531 1.00 85.38 84 ARG A C 1
ATOM 639 O O . ARG A 1 84 ? -4.869 -10.924 -18.750 1.00 85.38 84 ARG A O 1
ATOM 646 N N . SER A 1 85 ? -2.899 -9.944 -19.128 1.00 89.31 85 SER A N 1
ATOM 647 C CA . SER A 1 85 ? -2.634 -9.485 -17.766 1.00 89.31 85 SER A CA 1
ATOM 648 C C . SER A 1 85 ? -2.131 -8.047 -17.826 1.00 89.31 85 SER A C 1
ATOM 650 O O . SER A 1 85 ? -1.063 -7.787 -18.370 1.00 89.31 85 SER A O 1
ATOM 652 N N . ASP A 1 86 ? -2.931 -7.120 -17.312 1.00 93.31 86 ASP A N 1
ATOM 653 C CA . ASP A 1 86 ? -2.540 -5.721 -17.185 1.00 93.31 86 ASP A CA 1
ATOM 654 C C . ASP A 1 86 ? -1.857 -5.520 -15.823 1.00 93.31 86 ASP A C 1
ATOM 656 O O . ASP A 1 86 ? -2.387 -5.932 -14.790 1.00 93.31 86 ASP A O 1
ATOM 660 N N . PHE A 1 87 ? -0.668 -4.922 -15.838 1.00 95.56 87 PHE A N 1
ATOM 661 C CA . PHE A 1 87 ? 0.174 -4.647 -14.680 1.00 95.56 87 PHE A CA 1
ATOM 662 C C . PHE A 1 87 ? 0.097 -3.166 -14.327 1.00 95.56 87 PHE A C 1
ATOM 664 O O . PHE A 1 87 ? 0.256 -2.304 -15.192 1.00 95.56 87 PHE A O 1
ATOM 671 N N . TYR A 1 88 ? -0.091 -2.891 -13.047 1.00 97.38 88 TYR A N 1
ATOM 672 C CA . TYR A 1 88 ? -0.160 -1.558 -12.470 1.00 97.38 88 TYR A CA 1
ATOM 673 C C . TYR A 1 88 ? 0.892 -1.462 -11.371 1.00 97.38 88 TYR A C 1
ATOM 675 O O . TYR A 1 88 ? 0.910 -2.313 -10.483 1.00 97.38 88 TYR A O 1
ATOM 683 N N . VAL A 1 89 ? 1.794 -0.489 -11.460 1.00 98.06 89 VAL A N 1
ATOM 684 C CA . VAL A 1 89 ? 3.017 -0.451 -10.649 1.00 98.06 89 VAL A CA 1
ATOM 685 C C . VAL A 1 89 ? 3.150 0.890 -9.947 1.00 98.06 89 VAL A C 1
ATOM 687 O O . VAL A 1 89 ? 3.253 1.909 -10.625 1.00 98.06 89 VAL A O 1
ATOM 690 N N . ASP A 1 90 ? 3.236 0.871 -8.619 1.00 97.81 90 ASP A N 1
ATOM 691 C CA . ASP A 1 90 ? 3.827 1.969 -7.851 1.00 97.81 90 ASP A CA 1
ATOM 692 C C . ASP A 1 90 ? 5.270 1.571 -7.493 1.00 97.81 90 ASP A C 1
ATOM 694 O O . ASP A 1 90 ? 5.471 0.607 -6.739 1.00 97.81 90 ASP A O 1
ATOM 698 N N . PRO A 1 91 ? 6.288 2.215 -8.088 1.00 97.56 91 PRO A N 1
ATOM 699 C CA . PRO A 1 91 ? 7.664 1.808 -7.880 1.00 97.56 91 PRO A CA 1
ATOM 700 C C . PRO A 1 91 ? 8.202 2.173 -6.494 1.00 97.56 91 PRO A C 1
ATOM 702 O O . PRO A 1 91 ? 9.064 1.430 -6.004 1.00 97.56 91 PRO A O 1
ATOM 705 N N . LEU A 1 92 ? 7.731 3.265 -5.876 1.00 97.00 92 LEU A N 1
ATOM 706 C CA . LEU A 1 92 ? 8.200 3.741 -4.573 1.00 97.00 92 LEU A CA 1
ATOM 707 C C . LEU A 1 92 ? 7.127 4.537 -3.799 1.00 97.00 92 LEU A C 1
ATOM 709 O O . LEU A 1 92 ? 7.156 5.769 -3.688 1.00 97.00 92 LEU A O 1
ATOM 713 N N . ASP A 1 93 ? 6.280 3.794 -3.100 1.00 96.94 93 ASP A N 1
ATOM 714 C CA . ASP A 1 93 ? 5.422 4.305 -2.039 1.00 96.94 93 ASP A CA 1
ATOM 715 C C . ASP A 1 93 ? 6.246 4.635 -0.776 1.00 96.94 93 ASP A C 1
ATOM 717 O O . ASP A 1 93 ? 7.229 3.968 -0.437 1.00 96.94 93 ASP A O 1
ATOM 721 N N . GLY A 1 94 ? 5.861 5.692 -0.058 1.00 95.44 94 GLY A N 1
ATOM 722 C CA . GLY A 1 94 ? 6.645 6.220 1.063 1.00 95.44 94 GLY A CA 1
ATOM 723 C C . GLY A 1 94 ? 7.904 6.983 0.629 1.00 95.44 94 GLY A C 1
ATOM 724 O O . GLY A 1 94 ? 8.921 6.977 1.325 1.00 95.44 94 GLY A O 1
ATOM 725 N N . SER A 1 95 ? 7.856 7.681 -0.510 1.00 93.81 95 SER A N 1
ATOM 726 C CA . SER A 1 95 ? 8.979 8.480 -1.030 1.00 93.81 95 SER A CA 1
ATOM 727 C C . SER A 1 95 ? 9.557 9.480 -0.013 1.00 93.81 95 SER A C 1
ATOM 729 O O . SER A 1 95 ? 10.777 9.642 0.057 1.00 93.81 95 SER A O 1
ATOM 731 N N . LEU A 1 96 ? 8.728 10.100 0.842 1.00 92.81 96 LEU A N 1
ATOM 732 C CA . LEU A 1 96 ? 9.220 10.969 1.922 1.00 92.81 96 LEU A CA 1
ATOM 733 C C . LEU A 1 96 ? 10.059 10.186 2.942 1.00 92.81 96 LEU A C 1
ATOM 735 O O . LEU A 1 96 ? 11.154 10.625 3.288 1.00 92.81 96 LEU A O 1
ATOM 739 N N . ASN A 1 97 ? 9.585 9.012 3.368 1.00 95.75 97 ASN A N 1
ATOM 740 C CA . ASN A 1 97 ? 10.317 8.138 4.283 1.00 95.75 97 ASN A CA 1
ATOM 741 C C . ASN A 1 97 ? 11.669 7.729 3.700 1.00 95.75 97 ASN A C 1
ATOM 743 O O . ASN A 1 97 ? 12.680 7.766 4.406 1.00 95.75 97 ASN A O 1
ATOM 747 N N . TYR A 1 98 ? 11.698 7.407 2.403 1.00 95.56 98 TYR A N 1
ATOM 748 C CA . TYR A 1 98 ? 12.941 7.162 1.688 1.00 95.56 98 TYR A CA 1
ATOM 749 C C . TYR A 1 98 ? 13.841 8.403 1.723 1.00 95.56 98 TYR A C 1
ATOM 751 O O . TYR A 1 98 ? 14.982 8.304 2.163 1.00 95.56 98 TYR A O 1
ATOM 759 N N . MET A 1 99 ? 13.360 9.589 1.342 1.00 93.25 99 MET A N 1
ATOM 760 C CA . MET A 1 99 ? 14.165 10.822 1.338 1.00 93.25 99 MET A CA 1
ATOM 761 C C . MET A 1 99 ? 14.758 11.164 2.712 1.00 93.25 99 MET A C 1
ATOM 763 O O . MET A 1 99 ? 15.902 11.609 2.793 1.00 93.25 99 MET A O 1
ATOM 767 N N . THR A 1 100 ? 14.013 10.938 3.795 1.00 92.69 100 THR A N 1
ATOM 768 C CA . THR A 1 100 ? 14.428 11.306 5.157 1.00 92.69 100 THR A CA 1
ATOM 769 C C . THR A 1 100 ? 15.189 10.207 5.902 1.00 92.69 100 THR A C 1
ATOM 771 O O . THR A 1 100 ? 15.529 10.392 7.069 1.00 92.69 100 THR A O 1
ATOM 774 N N . ARG A 1 101 ? 15.479 9.061 5.267 1.00 92.44 101 ARG A N 1
ATOM 775 C CA . ARG A 1 101 ? 16.107 7.886 5.916 1.00 92.44 101 ARG A CA 1
ATOM 776 C C . ARG A 1 101 ? 17.520 8.133 6.469 1.00 92.44 101 ARG A C 1
ATOM 778 O O . ARG A 1 101 ? 18.006 7.370 7.313 1.00 92.44 101 ARG A O 1
ATOM 785 N N . GLY A 1 102 ? 18.186 9.186 5.990 1.00 87.81 102 GLY A N 1
ATOM 786 C CA . GLY A 1 102 ? 19.579 9.485 6.316 1.00 87.81 102 GLY A CA 1
ATOM 787 C C . GLY A 1 102 ? 20.494 8.315 5.945 1.00 87.81 102 GLY A C 1
ATOM 788 O O . GLY A 1 102 ? 20.392 7.760 4.855 1.00 87.81 102 GLY A O 1
ATOM 789 N N . SER A 1 103 ? 21.362 7.915 6.874 1.00 84.81 103 SER A N 1
ATOM 790 C CA . SER A 1 103 ? 22.306 6.798 6.691 1.00 84.81 103 SER A CA 1
ATOM 791 C C . SER A 1 103 ? 21.770 5.441 7.171 1.00 84.81 103 SER A C 1
ATOM 793 O O . SER A 1 103 ? 22.548 4.506 7.345 1.00 84.81 103 SER A O 1
ATOM 795 N N . THR A 1 104 ? 20.467 5.327 7.446 1.00 88.50 104 THR A N 1
ATOM 796 C CA . THR A 1 104 ? 19.831 4.095 7.946 1.00 88.50 104 THR A CA 1
ATOM 797 C C . THR A 1 104 ? 18.760 3.599 6.975 1.00 88.50 104 THR A C 1
ATOM 799 O O . THR A 1 104 ? 18.467 4.253 5.976 1.00 88.50 104 THR A O 1
ATOM 802 N N . ALA A 1 105 ? 18.136 2.459 7.280 1.00 85.62 105 ALA A N 1
ATOM 803 C CA . ALA A 1 105 ? 16.966 1.996 6.536 1.00 85.62 105 ALA A CA 1
ATOM 804 C C . ALA A 1 105 ? 15.742 2.925 6.698 1.00 85.62 105 ALA A C 1
ATOM 806 O O . ALA A 1 105 ? 14.879 2.947 5.827 1.00 85.62 105 ALA A O 1
ATOM 807 N N . GLY A 1 106 ? 15.673 3.713 7.778 1.00 92.50 106 GLY A N 1
ATOM 808 C CA . GLY A 1 106 ? 14.593 4.670 8.015 1.00 92.50 106 GLY A CA 1
ATOM 809 C C . GLY A 1 106 ? 13.207 4.042 8.229 1.00 92.50 106 GLY A C 1
ATOM 810 O O . GLY A 1 106 ? 13.056 2.882 8.627 1.00 92.50 106 GLY A O 1
ATOM 811 N N . LEU A 1 107 ? 12.180 4.858 7.991 1.00 96.12 107 LEU A N 1
ATOM 812 C CA . LEU A 1 107 ? 10.772 4.453 8.015 1.00 96.12 107 LEU A CA 1
ATOM 813 C C . LEU A 1 107 ? 10.394 3.674 6.735 1.00 96.12 107 LEU A C 1
ATOM 815 O O . LEU A 1 107 ? 11.129 3.757 5.743 1.00 96.12 107 LEU A O 1
ATOM 819 N N . PRO A 1 108 ? 9.291 2.897 6.743 1.00 96.69 108 PRO A N 1
ATOM 820 C CA . PRO A 1 108 ? 8.927 2.034 5.619 1.00 96.69 108 PRO A CA 1
ATOM 821 C C . PRO A 1 108 ? 8.769 2.783 4.301 1.00 96.69 108 PRO A C 1
ATOM 823 O O . PRO A 1 108 ? 8.210 3.875 4.262 1.00 96.69 108 PRO A O 1
ATOM 826 N N . HIS A 1 109 ? 9.260 2.173 3.232 1.00 97.00 109 HIS A N 1
ATOM 827 C CA . HIS A 1 109 ? 9.078 2.614 1.856 1.00 97.00 109 HIS A CA 1
ATOM 828 C C . HIS A 1 109 ? 9.080 1.368 0.972 1.00 97.00 109 HIS A C 1
ATOM 830 O O . HIS A 1 109 ? 9.875 0.447 1.190 1.00 97.00 109 HIS A O 1
ATOM 836 N N . SER 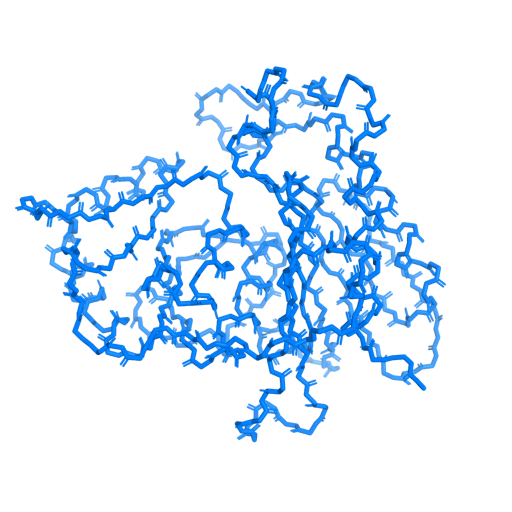A 1 110 ? 8.164 1.324 0.015 1.00 97.81 110 SER A N 1
ATOM 837 C CA . SER A 1 110 ? 7.720 0.068 -0.583 1.00 97.81 110 SER A CA 1
ATOM 838 C C . SER A 1 110 ? 7.522 0.183 -2.082 1.00 97.81 110 SER A C 1
ATOM 840 O O . SER A 1 110 ? 7.273 1.262 -2.595 1.00 97.81 110 SER A O 1
ATOM 842 N N . GLY A 1 111 ? 7.591 -0.939 -2.787 1.00 97.94 111 GLY A N 1
ATOM 843 C CA . GLY A 1 111 ? 7.123 -1.041 -4.170 1.00 97.94 111 GLY A CA 1
ATOM 844 C C . GLY A 1 111 ? 5.925 -1.970 -4.237 1.00 97.94 111 GLY A C 1
ATOM 845 O O . GLY A 1 111 ? 5.864 -2.939 -3.474 1.00 97.94 111 GLY A O 1
ATOM 846 N N . CYS A 1 112 ? 4.985 -1.721 -5.145 1.00 97.69 112 CYS A N 1
ATOM 847 C CA . CYS A 1 112 ? 3.868 -2.630 -5.356 1.00 97.69 112 CYS A CA 1
ATOM 848 C C . CYS A 1 112 ? 3.526 -2.855 -6.828 1.00 97.69 112 CYS A C 1
ATOM 850 O O . CYS A 1 112 ? 3.774 -2.025 -7.700 1.00 97.69 112 CYS A O 1
ATOM 852 N N . ILE A 1 113 ? 2.958 -4.031 -7.094 1.00 97.75 113 ILE A N 1
ATOM 853 C CA . ILE A 1 113 ? 2.455 -4.430 -8.404 1.0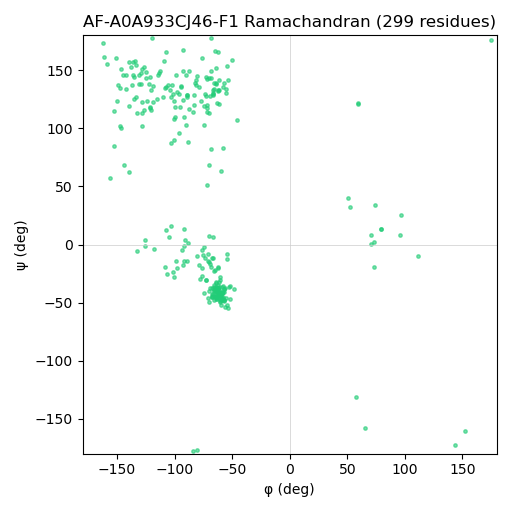0 97.75 113 ILE A CA 1
ATOM 854 C C . ILE A 1 113 ? 1.067 -5.037 -8.217 1.00 97.75 113 ILE A C 1
ATOM 856 O O . ILE A 1 113 ? 0.909 -5.996 -7.462 1.00 97.75 113 ILE A O 1
ATOM 860 N N . THR A 1 114 ? 0.083 -4.528 -8.951 1.00 96.31 114 THR A N 1
ATOM 861 C CA . THR A 1 114 ? -1.254 -5.119 -9.093 1.00 96.31 114 THR A CA 1
ATOM 862 C C . THR A 1 114 ? -1.388 -5.719 -10.486 1.00 96.31 114 THR A C 1
ATOM 864 O O . THR A 1 114 ? -1.008 -5.091 -11.473 1.00 96.31 114 THR A O 1
ATOM 867 N N . VAL A 1 115 ? -1.941 -6.927 -10.588 1.00 94.19 115 VAL A N 1
ATOM 868 C CA . VAL A 1 115 ? -2.182 -7.612 -11.863 1.00 94.19 115 VAL A CA 1
ATOM 869 C C . VAL A 1 115 ? -3.668 -7.867 -12.032 1.00 94.19 115 VAL A C 1
ATOM 871 O O . VAL A 1 115 ? -4.275 -8.563 -11.217 1.00 94.19 115 VAL A O 1
ATOM 874 N N . GLN A 1 116 ? -4.240 -7.364 -13.122 1.00 92.06 116 GLN A N 1
ATOM 875 C CA . GLN A 1 116 ? -5.638 -7.596 -13.474 1.00 92.06 116 GLN A CA 1
ATOM 876 C C . GLN A 1 116 ? -5.780 -8.401 -14.760 1.00 92.06 116 GLN A C 1
ATOM 878 O O . GLN A 1 116 ? -5.002 -8.248 -15.703 1.00 92.06 116 GLN A O 1
ATOM 883 N N . HIS A 1 117 ? -6.813 -9.239 -14.825 1.00 89.25 117 HIS A N 1
ATOM 884 C CA . HIS A 1 117 ? -7.283 -9.810 -16.086 1.00 89.25 117 HIS A CA 1
ATOM 885 C C . HIS A 1 117 ? -8.375 -8.908 -16.655 1.00 89.25 117 HIS A C 1
ATOM 887 O O . HIS A 1 117 ? -9.465 -8.848 -16.089 1.00 89.25 117 HIS A O 1
ATOM 893 N N . PRO A 1 118 ? -8.119 -8.187 -17.759 1.00 83.88 118 PRO A N 1
ATOM 894 C CA . PRO A 1 118 ? -9.136 -7.328 -18.336 1.00 83.88 118 PRO A CA 1
ATOM 895 C C . PRO A 1 118 ? -10.283 -8.175 -18.886 1.00 83.88 118 PRO A C 1
ATOM 897 O O . PRO A 1 118 ? -10.068 -9.138 -19.626 1.00 83.88 118 PRO A O 1
ATOM 900 N N . VAL A 1 119 ? -11.511 -7.780 -18.556 1.00 83.06 119 VAL A N 1
ATOM 901 C CA . VAL A 1 119 ? -12.725 -8.425 -19.058 1.00 83.06 119 VAL A CA 1
ATOM 902 C C . VAL A 1 119 ? -13.231 -7.649 -20.282 1.00 83.06 119 VAL A C 1
ATOM 904 O O . VAL A 1 119 ? -13.551 -6.465 -20.154 1.00 83.06 119 VAL A O 1
ATOM 907 N N . PRO A 1 120 ? -13.304 -8.268 -21.479 1.00 81.56 120 PRO A N 1
ATOM 908 C CA . PRO A 1 120 ? -13.731 -7.579 -22.694 1.00 81.56 120 PRO A CA 1
ATOM 909 C C . PRO A 1 120 ? -15.101 -6.910 -22.545 1.00 81.56 120 PRO A C 1
ATOM 911 O O . PRO A 1 120 ? -16.048 -7.515 -22.048 1.00 81.56 120 PRO A O 1
ATOM 914 N N . GLY A 1 121 ? -15.206 -5.654 -22.985 1.00 82.69 121 GLY A N 1
ATOM 915 C CA . GLY A 1 121 ? -16.454 -4.883 -22.932 1.00 82.69 121 GLY A CA 1
ATOM 916 C C . GLY A 1 121 ? -16.869 -4.409 -21.534 1.00 82.69 121 GLY A C 1
ATOM 917 O O . GLY A 1 121 ? -17.908 -3.764 -21.413 1.00 82.69 121 GLY A O 1
ATOM 918 N N . ARG A 1 122 ? -16.078 -4.684 -20.487 1.00 84.19 122 ARG A N 1
ATOM 919 C CA . ARG A 1 122 ? -16.308 -4.184 -19.126 1.00 84.19 122 ARG A CA 1
ATOM 920 C C . ARG A 1 122 ? -15.217 -3.203 -18.714 1.00 84.19 122 ARG A C 1
ATOM 922 O O . ARG A 1 122 ? -14.067 -3.308 -19.138 1.00 84.19 122 ARG A O 1
ATOM 929 N N . LYS A 1 123 ? -15.588 -2.246 -17.863 1.00 87.81 123 LYS A N 1
ATOM 930 C CA . LYS A 1 123 ? -14.626 -1.384 -17.172 1.00 87.81 123 LYS A CA 1
ATOM 931 C C . LYS A 1 123 ? -13.760 -2.239 -16.236 1.00 87.81 123 LYS A C 1
ATOM 933 O O . LYS A 1 123 ? -14.196 -3.300 -15.794 1.00 87.81 123 LYS A O 1
ATOM 938 N N . ALA A 1 124 ? -12.526 -1.808 -15.978 1.00 90.19 124 ALA A N 1
ATOM 939 C CA . ALA A 1 124 ? -11.683 -2.448 -14.974 1.00 90.19 124 ALA A CA 1
ATOM 940 C C . ALA A 1 124 ? -12.323 -2.289 -13.588 1.00 90.19 124 ALA A C 1
ATOM 942 O O . ALA A 1 124 ? -12.853 -1.225 -13.272 1.00 90.19 124 ALA A O 1
ATOM 943 N N . MET A 1 125 ? -12.297 -3.354 -12.793 1.00 92.69 125 MET A N 1
ATOM 944 C CA . MET A 1 125 ? -12.921 -3.439 -11.473 1.00 92.69 125 MET A CA 1
ATOM 945 C C . MET A 1 125 ? -11.931 -4.070 -10.498 1.00 92.69 125 MET A C 1
ATOM 947 O O . MET A 1 125 ? -10.992 -4.746 -10.924 1.00 92.69 125 MET A O 1
ATOM 951 N N . PHE A 1 126 ? -12.097 -3.838 -9.198 1.00 93.19 126 PHE A N 1
ATOM 952 C CA . PHE A 1 126 ? -11.177 -4.395 -8.201 1.00 93.19 126 PHE A CA 1
ATOM 953 C C . PHE A 1 126 ? -11.188 -5.932 -8.186 1.00 93.19 126 PHE A C 1
ATOM 955 O O . PHE A 1 126 ? -10.119 -6.538 -8.083 1.00 93.19 126 PHE A O 1
ATOM 962 N N . ASP A 1 127 ? -12.345 -6.575 -8.377 1.00 90.50 127 ASP A N 1
ATOM 963 C CA . ASP A 1 127 ? -12.475 -8.040 -8.468 1.00 90.50 127 ASP A CA 1
ATOM 964 C C . ASP A 1 127 ? -11.821 -8.668 -9.712 1.00 90.50 127 ASP A C 1
ATOM 966 O O . ASP A 1 127 ? -11.616 -9.881 -9.753 1.00 90.50 127 ASP A O 1
ATOM 970 N N . HIS A 1 128 ? -11.414 -7.866 -10.700 1.00 91.00 128 HIS A N 1
ATOM 971 C CA . HIS A 1 128 ? -10.604 -8.335 -11.827 1.00 91.00 128 HIS A CA 1
ATOM 972 C C . HIS A 1 128 ? -9.128 -8.556 -11.445 1.00 91.00 128 HIS A C 1
ATOM 974 O O . HIS A 1 128 ? -8.335 -9.015 -12.27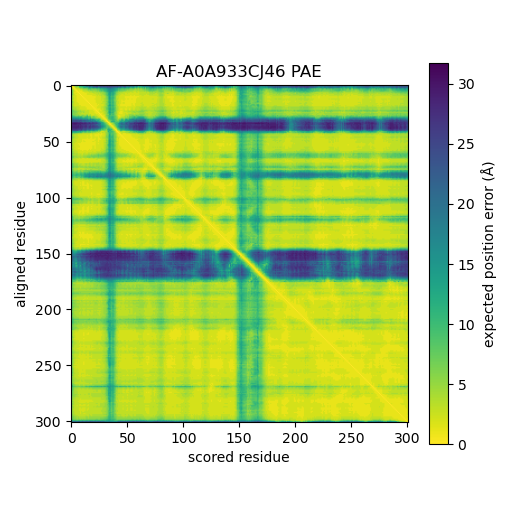4 1.00 91.00 128 HIS A O 1
ATOM 980 N N . THR A 1 129 ? -8.736 -8.219 -10.212 1.00 91.19 129 THR A N 1
ATOM 981 C CA . THR A 1 129 ? -7.380 -8.425 -9.696 1.00 91.19 129 THR A CA 1
ATOM 982 C C . THR A 1 129 ? -7.117 -9.905 -9.449 1.00 91.19 129 THR A C 1
ATOM 984 O O . THR A 1 129 ? -7.786 -10.549 -8.648 1.00 91.19 129 THR A O 1
ATOM 987 N N . VAL A 1 130 ? -6.109 -10.446 -10.132 1.00 88.06 130 VAL A N 1
ATOM 988 C CA . VAL A 1 130 ? -5.759 -11.875 -10.094 1.00 88.06 130 VAL A CA 1
ATOM 989 C C . VAL A 1 130 ? -4.469 -12.156 -9.340 1.00 88.06 130 VAL A C 1
ATOM 991 O O . VAL A 1 130 ? -4.227 -13.291 -8.944 1.00 88.06 130 VAL A O 1
ATOM 994 N N . ALA A 1 131 ? -3.616 -11.152 -9.162 1.00 90.06 131 ALA A N 1
ATOM 995 C CA . ALA A 1 131 ? -2.412 -11.257 -8.356 1.00 90.06 131 ALA A CA 1
ATOM 996 C C . ALA A 1 131 ? -1.953 -9.870 -7.915 1.00 90.06 131 ALA A C 1
ATOM 998 O O . ALA A 1 131 ? -2.220 -8.876 -8.590 1.00 90.06 131 ALA A O 1
ATOM 999 N N . ALA A 1 132 ? -1.221 -9.814 -6.812 1.00 93.69 132 ALA A N 1
ATOM 1000 C CA . ALA A 1 132 ? -0.540 -8.605 -6.389 1.00 93.69 132 ALA A CA 1
ATOM 1001 C C . ALA A 1 132 ? 0.725 -8.921 -5.599 1.00 93.69 132 ALA A C 1
ATOM 1003 O O . ALA A 1 132 ? 0.875 -10.019 -5.053 1.00 93.69 132 ALA A O 1
ATOM 1004 N N . GLY A 1 133 ? 1.614 -7.938 -5.515 1.00 93.44 133 GLY A N 1
ATOM 1005 C CA . GLY A 1 133 ? 2.790 -7.996 -4.670 1.00 93.44 133 GLY A CA 1
ATOM 1006 C C . GLY A 1 133 ? 3.157 -6.647 -4.069 1.00 93.44 133 GLY A C 1
ATOM 1007 O O . GLY A 1 133 ? 2.985 -5.623 -4.723 1.00 93.44 133 GLY A O 1
ATOM 1008 N N . ILE A 1 134 ? 3.676 -6.664 -2.844 1.00 96.31 134 ILE A N 1
ATOM 1009 C CA . ILE A 1 134 ? 4.247 -5.514 -2.134 1.00 96.31 134 ILE A CA 1
ATOM 1010 C C . ILE A 1 134 ? 5.605 -5.934 -1.569 1.00 96.31 134 ILE A C 1
ATOM 1012 O O . ILE A 1 134 ? 5.731 -7.044 -1.052 1.00 96.31 134 ILE A O 1
ATOM 1016 N N . VAL A 1 135 ? 6.610 -5.065 -1.665 1.00 95.69 135 VAL A N 1
ATOM 1017 C CA . VAL A 1 135 ? 7.934 -5.260 -1.058 1.00 95.69 135 VAL A CA 1
ATOM 1018 C C . VAL A 1 135 ? 8.253 -4.135 -0.089 1.00 95.69 135 VAL A C 1
ATOM 1020 O O . VAL A 1 135 ? 8.108 -2.977 -0.462 1.00 95.69 135 VAL A O 1
ATOM 1023 N N . ASP A 1 136 ? 8.732 -4.456 1.113 1.00 95.88 136 ASP A N 1
ATOM 1024 C CA . ASP A 1 136 ? 9.398 -3.472 1.975 1.00 95.88 136 ASP A CA 1
ATOM 1025 C C . ASP A 1 136 ? 10.860 -3.377 1.547 1.00 95.88 136 ASP A C 1
ATOM 1027 O O . ASP A 1 136 ? 11.641 -4.324 1.688 1.00 95.88 136 ASP A O 1
ATOM 1031 N N . TYR A 1 137 ? 11.265 -2.229 1.016 1.00 95.75 137 TYR A N 1
ATOM 1032 C CA . TYR A 1 137 ? 12.613 -2.079 0.495 1.00 95.75 137 TYR A CA 1
ATOM 1033 C C . TYR A 1 137 ? 13.702 -2.040 1.569 1.00 95.75 137 TYR A C 1
ATOM 1035 O O . TYR A 1 137 ? 14.878 -2.231 1.244 1.00 95.75 137 TYR A O 1
ATOM 1043 N N . ARG A 1 138 ? 13.346 -1.853 2.839 1.00 93.94 138 ARG A N 1
ATOM 1044 C CA . ARG A 1 138 ? 14.305 -1.864 3.950 1.00 93.94 138 ARG A CA 1
ATOM 1045 C C . ARG A 1 138 ? 14.825 -3.268 4.221 1.00 93.94 138 ARG A C 1
ATOM 1047 O O . ARG A 1 138 ? 16.028 -3.465 4.382 1.00 93.94 138 ARG A O 1
ATOM 1054 N N . THR A 1 139 ? 13.907 -4.227 4.257 1.00 90.50 139 THR A N 1
ATOM 1055 C CA . THR A 1 139 ? 14.135 -5.607 4.703 1.00 90.50 139 THR A CA 1
ATOM 1056 C C . THR A 1 139 ? 14.165 -6.595 3.536 1.00 90.50 139 THR A C 1
ATOM 1058 O O . THR A 1 139 ? 14.822 -7.629 3.621 1.00 90.50 139 THR A O 1
ATOM 1061 N N . GLY A 1 140 ? 13.516 -6.268 2.415 1.00 89.06 140 GLY A N 1
ATOM 1062 C CA . GLY A 1 140 ? 13.269 -7.201 1.313 1.00 89.06 140 GLY A CA 1
ATOM 1063 C C . GLY A 1 140 ? 12.093 -8.147 1.582 1.00 89.06 140 GLY A C 1
ATOM 1064 O O . GLY A 1 140 ? 11.947 -9.151 0.888 1.00 89.06 140 GLY A O 1
ATOM 1065 N N . GLU A 1 141 ? 11.279 -7.854 2.597 1.00 88.44 141 GLU A N 1
ATOM 1066 C CA . GLU A 1 141 ? 10.056 -8.585 2.926 1.00 88.44 141 GLU A CA 1
ATOM 1067 C C . GLU A 1 141 ? 9.004 -8.469 1.811 1.00 88.44 141 GLU A C 1
ATOM 1069 O O . GLU A 1 141 ? 8.851 -7.395 1.231 1.00 88.44 141 GLU A O 1
ATOM 1074 N N . LEU A 1 142 ? 8.297 -9.567 1.490 1.00 89.38 142 LEU A N 1
ATOM 1075 C CA . LEU A 1 142 ? 7.418 -9.675 0.319 1.00 89.38 142 LEU A CA 1
ATOM 1076 C C . LEU A 1 142 ? 6.003 -10.177 0.654 1.00 89.38 142 LEU A C 1
ATOM 1078 O O . LEU A 1 142 ? 5.744 -11.355 0.903 1.00 89.38 142 LEU A O 1
ATOM 1082 N N . TRP A 1 143 ? 5.010 -9.321 0.484 1.00 90.88 143 TRP A N 1
ATOM 1083 C CA . TRP A 1 143 ? 3.614 -9.742 0.524 1.00 90.88 143 TRP A CA 1
ATOM 1084 C C . TRP A 1 143 ? 3.157 -10.067 -0.884 1.00 90.88 143 TRP A C 1
ATOM 1086 O O . TRP A 1 143 ? 3.272 -9.234 -1.774 1.00 90.88 143 TRP A O 1
ATOM 1096 N N . LEU A 1 144 ? 2.641 -11.273 -1.103 1.00 89.81 144 LEU A N 1
ATOM 1097 C CA . LEU A 1 144 ? 2.171 -11.716 -2.411 1.00 89.81 144 LEU A CA 1
ATOM 1098 C C . LEU A 1 144 ? 0.770 -12.320 -2.288 1.00 89.81 144 LEU A C 1
ATOM 1100 O O . LEU A 1 144 ? 0.448 -12.978 -1.302 1.00 89.81 144 LEU A O 1
ATOM 1104 N N . SER A 1 145 ? -0.052 -12.129 -3.313 1.00 86.31 145 SER A N 1
ATOM 1105 C CA . SER A 1 145 ? -1.334 -12.817 -3.475 1.00 86.31 145 SER A CA 1
ATOM 1106 C C . SER A 1 145 ? -1.492 -13.287 -4.914 1.00 86.31 145 SER A C 1
ATOM 1108 O O . SER A 1 145 ? -1.033 -12.632 -5.851 1.00 86.31 145 SER A O 1
ATOM 1110 N N . GLU A 1 146 ? -2.137 -14.435 -5.092 1.00 84.19 146 GLU A N 1
ATOM 1111 C CA . GLU A 1 146 ? -2.592 -14.928 -6.388 1.00 84.19 146 GLU A CA 1
ATOM 1112 C C . GLU A 1 146 ? -3.948 -15.605 -6.193 1.00 84.19 146 GLU A C 1
ATOM 1114 O O . GLU A 1 146 ? -4.151 -16.374 -5.253 1.00 84.19 146 GLU A O 1
ATOM 1119 N N . TYR A 1 147 ? -4.881 -15.286 -7.078 1.00 74.00 147 TYR A N 1
ATOM 1120 C CA . TYR A 1 147 ? -6.214 -15.859 -7.124 1.00 74.00 147 TYR A CA 1
ATOM 1121 C C . TYR A 1 147 ? -6.240 -16.913 -8.228 1.00 74.00 147 TYR A C 1
ATOM 1123 O O . TYR A 1 147 ? -5.809 -16.663 -9.360 1.00 74.00 147 TYR A O 1
ATOM 1131 N N . SER A 1 148 ? -6.727 -18.115 -7.909 1.00 56.56 148 SER A N 1
ATOM 1132 C CA . SER A 1 148 ? -6.880 -19.153 -8.926 1.00 56.56 148 SER A CA 1
ATOM 1133 C C . SER A 1 148 ? -7.944 -18.715 -9.942 1.00 56.56 148 SER A C 1
ATOM 1135 O O . SER A 1 148 ? -8.971 -18.144 -9.586 1.00 56.56 148 SER A O 1
ATOM 1137 N N . ALA A 1 149 ? -7.694 -18.957 -11.231 1.00 45.62 149 ALA A N 1
ATOM 1138 C CA . ALA A 1 149 ? -8.519 -18.469 -12.343 1.00 45.62 149 ALA A CA 1
ATOM 1139 C C . ALA A 1 149 ? -9.940 -19.079 -12.414 1.00 45.62 149 ALA A C 1
ATOM 1141 O O . ALA A 1 149 ? -10.667 -18.839 -13.377 1.00 45.62 149 ALA A O 1
ATOM 1142 N N . MET A 1 150 ? -10.352 -19.866 -11.418 1.00 41.53 150 MET A N 1
ATOM 1143 C CA . MET A 1 150 ? -11.711 -20.372 -11.277 1.00 41.53 150 MET A CA 1
ATOM 1144 C C . MET A 1 150 ? -12.438 -19.517 -10.246 1.00 41.53 150 MET A C 1
ATOM 1146 O O . MET A 1 150 ? -12.430 -19.828 -9.068 1.00 41.53 150 MET A O 1
ATOM 1150 N N . SER A 1 151 ? -13.071 -18.452 -10.739 1.00 37.09 151 SER A N 1
ATOM 1151 C CA . SER A 1 151 ? -14.060 -17.621 -10.046 1.00 37.09 151 SER A CA 1
ATOM 1152 C C . SER A 1 151 ? -13.608 -16.923 -8.744 1.00 37.09 151 SER A C 1
ATOM 1154 O O . SER A 1 151 ? -13.359 -17.584 -7.735 1.00 37.09 151 SER A O 1
ATOM 1156 N N . PRO A 1 152 ? -13.687 -15.578 -8.681 1.00 43.34 152 PRO A N 1
ATOM 1157 C CA . PRO A 1 152 ? -13.632 -14.822 -7.422 1.00 43.34 152 PRO A CA 1
ATOM 1158 C C . PRO A 1 152 ? -14.674 -15.267 -6.371 1.00 43.34 152 PRO A C 1
ATOM 1160 O O . PRO A 1 152 ? -14.582 -14.880 -5.212 1.00 43.34 152 PRO A O 1
ATOM 1163 N N . TRP A 1 153 ? -15.671 -16.075 -6.767 1.00 44.31 153 TRP A N 1
ATOM 1164 C CA . TRP A 1 153 ? -16.787 -16.526 -5.928 1.00 44.31 153 TRP A CA 1
ATOM 1165 C C . TRP A 1 153 ? -16.534 -17.853 -5.204 1.00 44.31 153 TRP A C 1
ATOM 1167 O O . TRP A 1 153 ? -17.275 -18.196 -4.284 1.00 44.31 153 TRP A O 1
ATOM 1177 N N . SER A 1 154 ? -15.506 -18.614 -5.585 1.00 36.00 154 SER A N 1
ATOM 1178 C CA . SER A 1 154 ? -15.046 -19.758 -4.795 1.00 36.00 154 SER A CA 1
ATOM 1179 C C . SER A 1 154 ? -13.992 -19.251 -3.830 1.00 36.00 154 SER A C 1
ATOM 1181 O O . SER A 1 154 ? -12.869 -18.995 -4.247 1.00 36.00 154 SER A O 1
ATOM 1183 N N . GLY A 1 155 ? -14.371 -19.077 -2.560 1.00 38.53 155 GLY A N 1
ATOM 1184 C CA . GLY A 1 155 ? -13.529 -18.606 -1.453 1.00 38.53 155 GLY A CA 1
ATOM 1185 C C . GLY A 1 155 ? -12.310 -19.489 -1.156 1.00 38.53 155 GLY A C 1
ATOM 1186 O O . GLY A 1 155 ? -12.188 -20.058 -0.078 1.00 38.53 155 GLY A O 1
ATOM 1187 N N . GLY A 1 156 ? -11.401 -19.582 -2.118 1.00 40.66 156 GLY A N 1
ATOM 1188 C CA . GLY A 1 156 ? -10.140 -20.301 -2.086 1.00 40.66 156 GLY A CA 1
ATOM 1189 C C . GLY A 1 156 ? -9.075 -19.452 -2.766 1.00 40.66 156 GLY A C 1
ATOM 1190 O O . GLY A 1 156 ? -8.539 -19.823 -3.808 1.00 40.66 156 GLY A O 1
ATOM 1191 N N . ALA A 1 157 ? -8.803 -18.271 -2.208 1.00 46.53 157 ALA A N 1
ATOM 1192 C CA . ALA A 1 157 ? -7.540 -17.609 -2.477 1.00 46.53 157 ALA A CA 1
ATOM 1193 C C . ALA A 1 157 ? -6.456 -18.407 -1.743 1.00 46.53 157 ALA A C 1
ATOM 1195 O O . ALA A 1 157 ? -6.427 -18.433 -0.510 1.00 46.53 157 ALA A O 1
ATOM 1196 N N . ASP A 1 158 ? -5.554 -19.046 -2.487 1.00 47.91 158 ASP A N 1
ATOM 1197 C CA . ASP A 1 158 ? -4.267 -19.489 -1.950 1.00 47.91 158 ASP A CA 1
ATOM 1198 C C . ASP A 1 158 ? -3.403 -18.240 -1.694 1.00 47.91 158 ASP A C 1
ATOM 1200 O O . ASP A 1 158 ? -2.410 -17.970 -2.375 1.00 47.91 158 ASP A O 1
ATOM 1204 N N . SER A 1 159 ? -3.808 -17.430 -0.711 1.00 49.69 159 SER A N 1
ATOM 1205 C CA . SER A 1 159 ? -3.105 -16.232 -0.258 1.00 49.69 159 SER A CA 1
ATOM 1206 C C . SER A 1 159 ? -1.811 -16.643 0.427 1.00 49.69 159 SER A C 1
ATOM 1208 O O . SER A 1 159 ? -1.726 -16.826 1.644 1.00 49.69 159 SER A O 1
ATOM 1210 N N . SER A 1 160 ? -0.792 -16.892 -0.371 1.00 48.22 160 SER A N 1
ATOM 1211 C CA . SER A 1 160 ? 0.460 -17.412 0.135 1.00 48.22 160 SER A CA 1
ATOM 1212 C C . SER A 1 160 ? 1.488 -16.271 0.194 1.00 48.22 160 SER A C 1
ATOM 1214 O O . SER A 1 160 ? 1.701 -15.566 -0.783 1.00 48.22 160 SER A O 1
ATOM 1216 N N . PHE A 1 161 ? 2.111 -16.076 1.354 1.00 57.62 161 PHE A N 1
ATOM 1217 C CA . PHE A 1 161 ? 2.950 -14.935 1.755 1.00 57.62 161 PHE A CA 1
ATOM 1218 C C . PHE A 1 161 ? 4.450 -15.315 1.804 1.00 57.62 161 PHE A C 1
ATOM 1220 O O . PHE A 1 161 ? 4.769 -16.508 1.765 1.00 57.62 161 PHE A O 1
ATOM 1227 N N . PHE A 1 162 ? 5.378 -14.341 1.863 1.00 40.62 162 PHE A N 1
ATOM 1228 C CA . PHE A 1 162 ? 6.801 -14.603 2.143 1.00 40.62 162 PHE A CA 1
ATOM 1229 C C . PHE A 1 162 ? 7.530 -13.448 2.872 1.00 40.62 162 PHE A C 1
ATOM 1231 O O . PHE A 1 162 ? 7.673 -12.362 2.324 1.00 40.62 162 PHE A O 1
ATOM 1238 N N . THR A 1 163 ? 8.144 -13.697 4.035 1.00 42.09 163 THR A N 1
ATOM 1239 C CA . THR A 1 163 ? 9.159 -12.780 4.592 1.00 42.09 163 THR A CA 1
ATOM 1240 C C . THR A 1 163 ? 10.503 -13.423 4.906 1.00 42.09 163 THR A C 1
ATOM 1242 O O . THR A 1 163 ? 10.595 -14.569 5.332 1.00 42.09 163 THR A O 1
ATOM 1245 N N . GLU A 1 164 ? 11.511 -12.587 4.633 1.00 38.19 164 GLU A N 1
ATOM 1246 C CA . GLU A 1 164 ? 12.969 -12.684 4.678 1.00 38.19 164 GLU A CA 1
ATOM 1247 C C . GLU A 1 164 ? 13.688 -13.744 3.830 1.00 38.19 164 GLU A C 1
ATOM 1249 O O . GLU A 1 164 ? 13.587 -14.960 3.995 1.00 38.19 164 GLU A O 1
ATOM 1254 N N . PHE A 1 165 ? 14.562 -13.217 2.965 1.00 40.34 165 PHE A N 1
ATOM 1255 C CA . PHE A 1 165 ? 15.773 -13.883 2.511 1.00 40.34 165 PHE A CA 1
ATOM 1256 C C . PHE A 1 165 ? 16.630 -14.226 3.738 1.00 40.34 165 PHE A C 1
ATOM 1258 O O . PHE A 1 165 ? 17.574 -13.520 4.078 1.00 40.34 165 PHE A O 1
ATOM 1265 N N . PHE A 1 166 ? 16.330 -15.344 4.394 1.00 40.03 166 PHE A N 1
ATOM 1266 C CA . PHE A 1 166 ? 17.373 -16.120 5.041 1.00 40.03 166 PHE A CA 1
ATOM 1267 C C . PHE A 1 166 ? 18.151 -16.778 3.894 1.00 40.03 166 PHE A C 1
ATOM 1269 O O . PHE A 1 166 ? 17.561 -17.601 3.187 1.00 40.03 166 PHE A O 1
ATOM 1276 N N . PRO A 1 167 ? 19.456 -16.496 3.696 1.00 43.16 167 PRO A N 1
ATOM 1277 C CA . PRO A 1 167 ? 20.277 -17.131 2.652 1.00 43.16 167 PRO A CA 1
ATOM 1278 C C . PRO A 1 167 ? 20.269 -18.674 2.699 1.00 43.16 167 PRO A C 1
ATOM 1280 O O . PRO A 1 167 ? 20.809 -19.335 1.818 1.00 43.16 167 PRO A O 1
ATOM 1283 N N . MET A 1 168 ? 19.674 -19.241 3.751 1.00 39.91 168 MET A N 1
ATOM 1284 C CA . MET A 1 168 ? 19.577 -20.656 4.066 1.00 39.91 168 MET A CA 1
ATOM 1285 C C . MET A 1 168 ? 18.239 -21.312 3.651 1.00 39.91 168 MET A C 1
ATOM 1287 O O . MET A 1 168 ? 18.221 -22.531 3.518 1.00 39.91 168 MET A O 1
ATOM 1291 N N . PHE A 1 169 ? 17.137 -20.566 3.425 1.00 45.03 169 PHE A N 1
ATOM 1292 C CA . PHE A 1 169 ? 15.799 -21.157 3.175 1.00 45.03 169 PHE A CA 1
ATOM 1293 C C . PHE A 1 169 ? 14.923 -20.395 2.148 1.00 45.03 169 PHE A C 1
ATOM 1295 O O . PHE A 1 169 ? 13.866 -19.869 2.494 1.00 45.03 169 PHE A O 1
ATOM 1302 N N . PRO A 1 170 ? 15.277 -20.391 0.851 1.00 43.94 170 PRO A N 1
ATOM 1303 C CA . PRO A 1 170 ? 14.542 -19.676 -0.206 1.00 43.94 170 PRO A CA 1
ATOM 1304 C C . PRO A 1 170 ? 13.153 -20.253 -0.578 1.00 43.94 170 PRO A C 1
ATOM 1306 O O . PRO A 1 170 ? 12.559 -19.811 -1.559 1.00 43.94 170 PRO A O 1
ATOM 1309 N N . ALA A 1 171 ? 12.628 -21.245 0.153 1.00 45.00 171 ALA A N 1
ATOM 1310 C CA . ALA A 1 171 ? 11.436 -22.013 -0.239 1.00 45.00 171 ALA A CA 1
ATOM 1311 C C . ALA A 1 171 ? 10.297 -22.045 0.803 1.00 45.00 171 ALA A C 1
ATOM 1313 O O . ALA A 1 171 ? 9.302 -22.738 0.589 1.00 45.00 171 ALA A O 1
ATOM 1314 N N . CYS A 1 172 ? 10.409 -21.328 1.927 1.00 46.56 172 CYS A N 1
ATOM 1315 C CA . CYS A 1 172 ? 9.401 -21.394 2.990 1.00 46.56 172 CYS A CA 1
ATOM 1316 C C . CYS A 1 172 ? 8.280 -20.367 2.764 1.00 46.56 172 CYS A C 1
ATOM 1318 O O . CYS A 1 172 ? 8.349 -19.232 3.220 1.00 46.56 172 CYS A O 1
ATOM 1320 N N . VAL A 1 173 ? 7.249 -20.756 2.018 1.00 55.91 173 VAL A N 1
ATOM 1321 C CA . VAL A 1 173 ? 6.035 -19.950 1.836 1.00 55.91 173 VAL A CA 1
ATOM 1322 C C . VAL A 1 173 ? 5.104 -20.189 3.024 1.00 55.91 173 VAL A C 1
ATOM 1324 O O . VAL A 1 173 ? 4.665 -21.317 3.235 1.00 55.91 173 VAL A O 1
ATOM 1327 N N . MET A 1 174 ? 4.772 -19.138 3.775 1.00 63.84 174 MET A N 1
ATOM 1328 C CA . MET A 1 174 ? 3.800 -19.220 4.872 1.00 63.84 174 MET A CA 1
ATOM 1329 C C . MET A 1 174 ? 2.459 -18.647 4.418 1.00 63.84 174 MET A C 1
ATOM 1331 O O . MET A 1 174 ? 2.416 -17.624 3.741 1.00 63.84 174 MET A O 1
ATOM 1335 N N . ALA A 1 175 ? 1.349 -19.297 4.762 1.00 70.31 175 ALA A N 1
ATOM 1336 C CA . ALA A 1 175 ? 0.030 -18.709 4.550 1.00 70.31 175 ALA A CA 1
ATOM 1337 C C . ALA A 1 175 ? -0.195 -17.591 5.578 1.00 70.31 175 ALA A C 1
ATOM 1339 O O . ALA A 1 175 ? -0.009 -17.809 6.775 1.00 70.31 175 ALA A O 1
ATOM 1340 N N . ALA A 1 176 ? -0.598 -16.408 5.115 1.00 76.06 176 ALA A N 1
ATOM 1341 C CA . ALA A 1 176 ? -0.997 -15.312 5.992 1.00 76.06 176 ALA A CA 1
ATOM 1342 C C . ALA A 1 176 ? -2.511 -15.347 6.238 1.00 76.06 176 ALA A C 1
ATOM 1344 O O . ALA A 1 176 ? -3.293 -15.781 5.385 1.00 76.06 176 ALA A O 1
ATOM 1345 N N . ARG A 1 177 ? -2.916 -14.879 7.418 1.00 85.88 177 ARG A N 1
ATOM 1346 C CA . ARG A 1 177 ? -4.310 -14.647 7.791 1.00 85.88 177 ARG A CA 1
ATOM 1347 C C . ARG A 1 177 ? -4.399 -13.305 8.490 1.00 85.88 177 ARG A C 1
ATOM 1349 O O . ARG A 1 177 ? -3.494 -12.931 9.236 1.00 85.88 177 ARG A O 1
ATOM 1356 N N . THR A 1 178 ? -5.497 -12.607 8.257 1.00 91.06 178 THR A N 1
ATOM 1357 C CA . THR A 1 178 ? -5.832 -11.425 9.039 1.00 91.06 178 THR A CA 1
ATOM 1358 C C . THR A 1 178 ? -6.109 -11.797 10.495 1.00 91.06 178 THR A C 1
ATOM 1360 O O . THR A 1 178 ? -6.304 -12.965 10.848 1.00 91.06 178 THR A O 1
ATOM 1363 N N . ASP A 1 179 ? -6.147 -10.790 11.362 1.00 90.50 179 ASP A N 1
ATOM 1364 C CA . ASP A 1 179 ? -6.581 -10.974 12.742 1.00 90.50 179 ASP A CA 1
ATOM 1365 C C . ASP A 1 179 ? -8.045 -11.456 12.802 1.00 90.50 179 ASP A C 1
ATOM 1367 O O . ASP A 1 179 ? -8.934 -10.917 12.140 1.00 90.50 179 ASP A O 1
ATOM 1371 N N . GLN A 1 180 ? -8.298 -12.484 13.609 1.00 94.12 180 GLN A N 1
ATOM 1372 C CA . GLN A 1 180 ? -9.617 -13.107 13.749 1.00 94.12 180 GLN A CA 1
ATOM 1373 C C . GLN A 1 180 ? -10.435 -12.521 14.907 1.00 94.12 180 GLN A C 1
ATOM 1375 O O . GLN A 1 180 ? -11.586 -12.896 15.107 1.00 94.12 180 GLN A O 1
ATOM 1380 N N . ARG A 1 181 ? -9.864 -11.611 15.703 1.00 96.06 181 ARG A N 1
ATOM 1381 C CA . ARG A 1 181 ? -10.593 -10.934 16.779 1.00 96.06 181 ARG A CA 1
ATOM 1382 C C . ARG A 1 181 ? -11.674 -10.025 16.190 1.00 96.06 181 ARG A C 1
ATOM 1384 O O . ARG A 1 181 ? -11.406 -9.187 15.334 1.00 96.06 181 ARG A O 1
ATOM 1391 N N . GLU A 1 182 ? -12.891 -10.159 16.703 1.00 96.31 182 GLU A N 1
ATOM 1392 C CA . GLU A 1 182 ? -14.062 -9.440 16.181 1.00 96.31 182 GLU A CA 1
ATOM 1393 C C . GLU A 1 182 ? -14.327 -8.110 16.893 1.00 96.31 182 GLU A C 1
ATOM 1395 O O . GLU A 1 182 ? -15.047 -7.261 16.380 1.00 96.31 182 GLU A O 1
ATOM 1400 N N . LYS A 1 183 ? -13.756 -7.895 18.082 1.00 97.44 183 LYS A N 1
ATOM 1401 C CA . LYS A 1 183 ? -13.940 -6.663 18.858 1.00 97.44 183 LYS A CA 1
ATOM 1402 C C . LYS A 1 183 ? -12.743 -5.741 18.684 1.00 97.44 183 LYS A C 1
ATOM 1404 O O . LYS A 1 183 ? -11.628 -6.127 19.030 1.00 97.44 183 LYS A O 1
ATOM 1409 N N . LEU A 1 184 ? -12.989 -4.511 18.235 1.00 96.88 184 LEU A N 1
ATOM 1410 C CA . LEU A 1 184 ? -11.943 -3.506 18.110 1.00 96.88 184 LEU A CA 1
ATOM 1411 C C . LEU A 1 184 ? -11.484 -3.059 19.502 1.00 96.88 184 LEU A C 1
ATOM 1413 O O . LEU A 1 18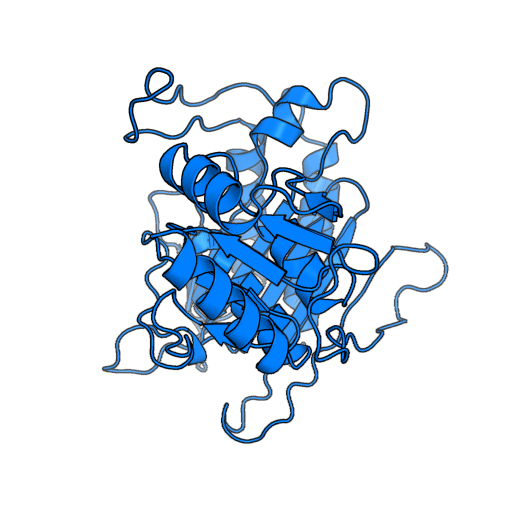4 ? -12.223 -2.408 20.243 1.00 96.88 184 LEU A O 1
ATOM 1417 N N . ASP A 1 185 ? -10.241 -3.387 19.842 1.00 95.75 185 ASP A N 1
ATOM 1418 C CA . ASP A 1 185 ? -9.601 -3.000 21.096 1.00 95.75 185 ASP A CA 1
ATOM 1419 C C . ASP A 1 185 ? -8.240 -2.351 20.827 1.00 95.75 185 ASP A C 1
ATOM 1421 O O . ASP A 1 185 ? -7.235 -3.023 20.609 1.00 95.75 185 ASP A O 1
ATOM 1425 N N . LEU A 1 186 ? -8.191 -1.021 20.903 1.00 94.06 186 LEU A N 1
ATOM 1426 C CA . LEU A 1 186 ? -6.970 -0.244 20.665 1.00 94.06 186 LEU A CA 1
ATOM 1427 C C . LEU A 1 186 ? -5.879 -0.481 21.725 1.00 94.06 186 LEU A C 1
ATOM 1429 O O . LEU A 1 186 ? -4.748 -0.038 21.534 1.00 94.06 186 LEU A O 1
ATOM 1433 N N . GLY A 1 187 ? -6.187 -1.140 22.848 1.00 94.44 187 GLY A N 1
ATOM 1434 C CA . GLY A 1 187 ? -5.189 -1.543 23.838 1.00 94.44 187 GLY A CA 1
ATOM 1435 C C . GLY A 1 187 ? -4.370 -2.763 23.407 1.00 94.44 187 GLY A C 1
ATOM 1436 O O . GLY A 1 187 ? -3.220 -2.901 23.823 1.00 94.44 187 GLY A O 1
ATOM 1437 N N . SER A 1 188 ? -4.941 -3.620 22.557 1.00 94.12 188 SER A N 1
ATOM 1438 C CA . SER A 1 188 ? -4.347 -4.892 22.124 1.00 94.12 188 SER A CA 1
ATOM 1439 C C . SER A 1 188 ? -4.245 -5.055 20.601 1.00 94.12 188 SER A C 1
ATOM 1441 O O . SER A 1 188 ? -3.730 -6.069 20.124 1.00 94.12 188 SER A O 1
ATOM 1443 N N . MET A 1 189 ? -4.716 -4.071 19.835 1.00 97.12 189 MET A N 1
ATOM 1444 C CA . MET A 1 189 ? -4.676 -4.021 18.374 1.00 97.12 189 MET A CA 1
ATOM 1445 C C . MET A 1 189 ? -4.076 -2.708 17.887 1.00 97.12 189 MET A C 1
ATOM 1447 O O . MET A 1 189 ? -4.237 -1.668 18.524 1.00 97.12 189 MET A O 1
ATOM 1451 N N . ILE A 1 190 ? -3.445 -2.756 16.715 1.00 98.00 190 ILE A N 1
ATOM 1452 C CA . ILE A 1 190 ? -2.993 -1.571 15.985 1.00 98.00 190 ILE A CA 1
ATOM 1453 C C . ILE A 1 190 ? -4.051 -1.202 14.947 1.00 98.00 190 ILE A C 1
ATOM 1455 O O . ILE A 1 190 ? -4.456 -2.045 14.148 1.00 98.00 190 ILE A O 1
ATOM 1459 N N . VAL A 1 191 ? -4.458 0.064 14.926 1.00 98.25 191 VAL A N 1
ATOM 1460 C CA . VAL A 1 191 ? -5.164 0.666 13.789 1.00 98.25 191 VAL A CA 1
ATOM 1461 C C . VAL A 1 191 ? -4.210 1.625 13.099 1.00 98.25 191 VAL A C 1
ATOM 1463 O O . VAL A 1 191 ? -3.523 2.413 13.753 1.00 98.25 191 VAL A O 1
ATOM 1466 N N . ILE A 1 192 ? -4.168 1.553 11.777 1.00 98.50 192 ILE A N 1
ATOM 1467 C CA . ILE A 1 192 ? -3.390 2.452 10.941 1.00 98.50 192 ILE A CA 1
ATOM 1468 C C . ILE A 1 192 ? -4.346 3.433 10.268 1.00 98.50 192 ILE A C 1
ATOM 1470 O O . ILE A 1 192 ? -5.428 3.055 9.821 1.00 98.50 192 ILE A O 1
ATOM 1474 N N . GLY A 1 193 ? -3.965 4.702 10.217 1.00 97.19 193 GLY A N 1
ATOM 1475 C CA . GLY A 1 193 ? -4.697 5.706 9.462 1.00 97.19 193 GLY A CA 1
ATOM 1476 C C . GLY A 1 193 ? -3.746 6.610 8.699 1.00 97.19 193 GLY A C 1
ATOM 1477 O O . GLY A 1 193 ? -2.743 7.055 9.257 1.00 97.19 193 GLY A O 1
ATOM 1478 N N . GLU A 1 194 ? -4.079 6.909 7.447 1.00 95.69 194 GLU A N 1
ATOM 1479 C CA . GLU A 1 194 ? -3.307 7.849 6.638 1.00 95.69 194 GLU A CA 1
ATOM 1480 C C . GLU A 1 194 ? -3.427 9.266 7.233 1.00 95.69 194 GLU A C 1
ATOM 1482 O O . GLU A 1 194 ? -4.513 9.769 7.500 1.00 95.69 194 GLU A O 1
ATOM 1487 N N . MET A 1 195 ? -2.310 9.943 7.460 1.00 94.88 195 MET A N 1
ATOM 1488 C CA . MET A 1 195 ? -2.241 11.254 8.120 1.00 94.88 195 MET A CA 1
ATOM 1489 C C . MET A 1 195 ? -1.667 12.326 7.201 1.00 94.88 195 MET A C 1
ATOM 1491 O O . MET A 1 195 ? -1.618 13.488 7.611 1.00 94.88 195 MET A O 1
ATOM 1495 N N . TYR A 1 196 ? -1.237 11.978 5.986 1.00 90.88 196 TYR A N 1
ATOM 1496 C CA . TYR A 1 196 ? -0.754 12.931 4.997 1.00 90.88 196 TYR A CA 1
ATOM 1497 C C . TYR A 1 196 ? -1.821 13.991 4.687 1.00 90.88 196 TYR A C 1
ATOM 1499 O O . TYR A 1 196 ? -1.545 15.187 4.788 1.00 90.88 196 TYR A O 1
ATOM 1507 N N . TYR A 1 197 ? -3.060 13.560 4.429 1.00 92.44 197 TYR A N 1
ATOM 1508 C CA . TYR A 1 197 ? -4.185 14.445 4.122 1.00 92.44 197 TYR A CA 1
ATOM 1509 C C . TYR A 1 197 ? -4.752 15.118 5.386 1.00 92.44 197 TYR A C 1
ATOM 1511 O O . TYR A 1 197 ? -5.152 14.407 6.317 1.00 92.44 197 TYR A O 1
ATOM 1519 N N . PRO A 1 198 ? -4.819 16.465 5.446 1.00 93.25 198 PRO A N 1
ATOM 1520 C CA . PRO A 1 198 ? -5.338 17.188 6.608 1.00 93.25 198 PRO A CA 1
ATOM 1521 C C . PRO A 1 198 ? -6.757 16.762 6.997 1.00 93.25 198 PRO A C 1
ATOM 1523 O O . PRO A 1 198 ? -7.010 16.463 8.163 1.00 93.25 198 PRO A O 1
ATOM 1526 N N . GLU A 1 199 ? -7.660 16.646 6.023 1.00 93.50 199 GLU A N 1
ATOM 1527 C CA . GLU A 1 199 ? -9.057 16.276 6.254 1.00 93.50 199 GLU A CA 1
ATOM 1528 C C . GLU A 1 199 ? -9.183 14.858 6.826 1.00 93.50 199 GLU A C 1
ATOM 1530 O O . GLU A 1 199 ? -9.972 14.628 7.750 1.00 93.50 199 GLU A O 1
ATOM 1535 N N . ASN A 1 200 ? -8.370 13.913 6.335 1.00 95.00 200 ASN A N 1
ATOM 1536 C CA . ASN A 1 200 ? -8.339 12.557 6.878 1.00 95.00 200 ASN A CA 1
ATOM 1537 C C . ASN A 1 200 ? -7.774 12.534 8.301 1.00 95.00 200 ASN A C 1
ATOM 1539 O O . ASN A 1 200 ? -8.334 11.887 9.183 1.00 95.00 200 ASN A O 1
ATOM 1543 N N . ARG A 1 201 ? -6.699 13.289 8.555 1.00 95.94 201 ARG A N 1
ATOM 1544 C CA . ARG A 1 201 ? -6.077 13.399 9.880 1.00 95.94 201 ARG A CA 1
ATOM 1545 C C . ARG A 1 201 ? -7.058 13.934 10.918 1.00 95.94 201 ARG A C 1
ATOM 1547 O O . ARG A 1 201 ? -7.174 13.373 12.006 1.00 95.94 201 ARG A O 1
ATOM 1554 N N . GLU A 1 202 ? -7.786 14.997 10.588 1.00 96.19 202 GLU A N 1
ATOM 1555 C CA . GLU A 1 202 ? -8.806 15.567 11.468 1.00 96.19 202 GLU A CA 1
ATOM 1556 C C . GLU A 1 202 ? -9.959 14.591 11.717 1.00 96.19 202 GLU A C 1
ATOM 1558 O O . GLU A 1 202 ? -10.432 14.453 12.848 1.00 96.19 202 GLU A O 1
ATOM 1563 N N . ARG A 1 203 ? -10.399 13.882 10.674 1.00 95.94 203 ARG A N 1
ATOM 1564 C CA . ARG A 1 203 ? -11.432 12.847 10.778 1.00 95.94 203 ARG A CA 1
ATOM 1565 C C . ARG A 1 203 ? -11.002 11.719 11.712 1.00 95.94 203 ARG A C 1
ATOM 1567 O O . ARG A 1 203 ? -11.749 11.383 12.629 1.00 95.94 203 ARG A O 1
ATOM 1574 N N . LEU A 1 204 ? -9.793 11.188 11.539 1.00 96.69 204 LEU A N 1
ATOM 1575 C CA . LEU A 1 204 ? -9.224 10.157 12.410 1.00 96.69 204 LEU A CA 1
ATOM 1576 C C . LEU A 1 204 ? -9.094 10.655 13.855 1.00 96.69 204 LEU A C 1
ATOM 1578 O O . LEU A 1 204 ? -9.465 9.943 14.788 1.00 96.69 204 LEU A O 1
ATOM 1582 N N . ALA A 1 205 ? -8.646 11.898 14.054 1.00 96.38 205 ALA A N 1
ATOM 1583 C CA . ALA A 1 205 ? -8.576 12.504 15.381 1.00 96.38 205 ALA A CA 1
ATOM 1584 C C . ALA A 1 205 ? -9.953 12.552 16.067 1.00 96.38 205 ALA A C 1
ATOM 1586 O O . ALA A 1 205 ? -10.048 12.233 17.252 1.00 96.38 205 ALA A O 1
ATOM 1587 N N . ARG A 1 206 ? -11.028 12.878 15.333 1.00 97.25 206 ARG A N 1
ATOM 1588 C CA . ARG A 1 206 ? -12.404 12.840 15.859 1.00 97.25 206 ARG A CA 1
ATOM 1589 C C . ARG A 1 206 ? -12.878 11.415 16.158 1.00 97.25 206 ARG A C 1
ATOM 1591 O O . ARG A 1 206 ? -13.415 11.178 17.237 1.00 97.25 206 ARG A O 1
ATOM 1598 N N . MET A 1 207 ? -12.636 10.457 15.258 1.00 96.69 207 MET A N 1
ATOM 1599 C CA . MET A 1 207 ? -13.021 9.042 15.436 1.00 96.69 207 MET A CA 1
ATOM 1600 C C . MET A 1 207 ? -12.436 8.422 16.707 1.00 96.69 207 MET A C 1
ATOM 1602 O O . MET A 1 207 ? -13.093 7.628 17.390 1.00 96.69 207 MET A O 1
ATOM 1606 N N . PHE A 1 208 ? -11.197 8.789 17.031 1.00 96.06 208 PHE A N 1
ATOM 1607 C CA . PHE A 1 208 ? -10.451 8.227 18.152 1.00 96.06 208 PHE A CA 1
ATOM 1608 C C . PHE A 1 208 ? -10.306 9.191 19.340 1.00 96.06 208 PHE A C 1
ATOM 1610 O O . PHE A 1 208 ? -9.552 8.906 20.273 1.00 96.06 208 PHE A O 1
ATOM 1617 N N . ALA A 1 209 ? -11.054 10.299 19.356 1.00 95.44 209 ALA A N 1
ATOM 1618 C CA . ALA A 1 209 ? -10.994 11.296 20.420 1.00 95.44 209 ALA A CA 1
ATOM 1619 C C . ALA A 1 209 ? -11.247 10.671 21.804 1.00 95.44 209 ALA A C 1
ATOM 1621 O O . ALA A 1 209 ? -12.200 9.918 22.013 1.00 95.44 209 ALA A O 1
ATOM 1622 N N . GLY A 1 210 ? -10.361 10.970 22.759 1.00 92.75 210 GLY A N 1
ATOM 1623 C CA . GLY A 1 210 ? -10.438 10.460 24.133 1.00 92.75 210 GLY A CA 1
ATOM 1624 C C . GLY A 1 210 ? -10.144 8.962 24.296 1.00 92.75 210 GLY A C 1
ATOM 1625 O O . GLY A 1 210 ? -10.183 8.462 25.420 1.00 92.75 210 GLY A O 1
ATOM 1626 N N . LYS A 1 211 ? -9.828 8.229 23.219 1.00 92.88 211 LYS A N 1
ATOM 1627 C CA . LYS A 1 211 ? -9.475 6.806 23.295 1.00 92.88 211 LYS A CA 1
ATOM 1628 C C . LYS A 1 211 ? -7.972 6.642 23.510 1.00 92.88 211 LYS A C 1
ATOM 1630 O O . LYS A 1 211 ? -7.159 7.143 22.739 1.00 92.88 211 LYS A O 1
ATOM 1635 N N . LYS A 1 212 ? -7.593 5.887 24.541 1.00 93.38 212 LYS A N 1
ATOM 1636 C CA . LYS A 1 212 ? -6.215 5.416 24.724 1.00 93.38 212 LYS A CA 1
ATOM 1637 C C . LYS A 1 212 ? -5.989 4.177 23.857 1.00 93.38 212 LYS A C 1
ATOM 1639 O O . LYS A 1 212 ? -6.837 3.290 23.840 1.00 93.38 212 LYS A O 1
ATOM 1644 N N . GLY A 1 213 ? -4.838 4.094 23.196 1.00 93.00 213 GLY A N 1
ATOM 1645 C CA . GLY A 1 213 ? -4.433 2.893 22.473 1.00 93.00 213 GLY A CA 1
ATOM 1646 C C . GLY A 1 213 ? -3.499 3.174 21.304 1.00 93.00 213 GLY A C 1
ATOM 1647 O O . GLY A 1 213 ? -2.846 4.218 21.246 1.00 93.00 213 GLY A O 1
ATOM 1648 N N . TRP A 1 214 ? -3.422 2.219 20.383 1.00 94.69 214 TRP A N 1
ATOM 1649 C CA . TRP A 1 214 ? -2.452 2.210 19.298 1.00 94.69 214 TRP A CA 1
ATOM 1650 C C . TRP A 1 214 ? -3.062 2.616 17.954 1.00 94.69 214 TRP A C 1
ATOM 1652 O O . TRP A 1 214 ? -3.458 1.779 17.147 1.00 94.69 214 TRP A O 1
ATOM 1662 N N . LEU A 1 215 ? -3.070 3.928 17.706 1.00 96.06 215 LEU A N 1
ATOM 1663 C CA . LEU A 1 215 ? -3.219 4.509 16.370 1.00 96.06 215 LEU A CA 1
ATOM 1664 C C . LEU A 1 215 ? -1.824 4.790 15.787 1.00 96.06 215 LEU A C 1
ATOM 1666 O O . LEU A 1 215 ? -0.930 5.253 16.510 1.00 96.06 215 LEU A O 1
ATOM 1670 N N . ARG A 1 216 ? -1.605 4.460 14.513 1.00 96.12 216 ARG A N 1
ATOM 1671 C CA . ARG A 1 216 ? -0.303 4.564 13.834 1.00 96.12 216 ARG A CA 1
ATOM 1672 C C . ARG A 1 216 ? -0.424 5.161 12.438 1.00 96.12 216 ARG A C 1
ATOM 1674 O O . ARG A 1 216 ? -1.471 5.065 11.812 1.00 96.12 216 ARG A O 1
ATOM 1681 N N . ASN A 1 217 ? 0.687 5.720 11.973 1.00 96.12 217 ASN A N 1
ATOM 1682 C CA . ASN A 1 217 ? 0.955 6.009 10.572 1.00 96.12 217 ASN A CA 1
ATOM 1683 C C . ASN A 1 217 ? 2.471 5.859 10.345 1.00 96.12 217 ASN A C 1
ATOM 1685 O O . ASN A 1 217 ? 3.229 6.719 10.803 1.00 96.12 217 ASN A O 1
ATOM 1689 N N . PRO A 1 218 ? 2.933 4.746 9.757 1.00 94.94 218 PRO A N 1
ATOM 1690 C CA . PRO A 1 218 ? 4.334 4.586 9.400 1.00 94.94 218 PRO A CA 1
ATOM 1691 C C . PRO A 1 218 ? 4.753 5.311 8.107 1.00 94.94 218 PRO A C 1
ATOM 1693 O O . PRO A 1 218 ? 5.952 5.527 7.946 1.00 94.94 218 PRO A O 1
ATOM 1696 N N . GLY A 1 219 ? 3.835 5.715 7.225 1.00 94.88 219 GLY A N 1
ATOM 1697 C CA . GLY A 1 219 ? 4.083 6.603 6.081 1.00 94.88 219 GLY A CA 1
ATOM 1698 C C . GLY A 1 219 ? 4.315 5.899 4.740 1.00 94.88 219 GLY A C 1
ATOM 1699 O O . GLY A 1 219 ? 5.011 6.447 3.887 1.00 94.88 219 GLY A O 1
ATOM 1700 N N . SER A 1 220 ? 3.786 4.686 4.569 1.00 97.38 220 SER A N 1
ATOM 1701 C CA . SER A 1 220 ? 3.799 3.932 3.302 1.00 97.38 220 SER A CA 1
ATOM 1702 C C . SER A 1 220 ? 2.514 3.114 3.227 1.00 97.38 220 SER A C 1
ATOM 1704 O O . SER A 1 220 ? 2.409 2.058 3.855 1.00 97.38 220 SER A O 1
ATOM 1706 N N . ALA A 1 221 ? 1.527 3.597 2.474 1.00 97.88 221 ALA A N 1
ATOM 1707 C CA . ALA A 1 221 ? 0.206 2.982 2.395 1.00 97.88 221 ALA A CA 1
ATOM 1708 C C . ALA A 1 221 ? 0.262 1.519 1.913 1.00 97.88 221 ALA A C 1
ATOM 1710 O O . ALA A 1 221 ? -0.474 0.669 2.419 1.00 97.88 221 ALA A O 1
ATOM 1711 N N . ALA A 1 222 ? 1.173 1.190 0.990 1.00 98.00 222 ALA A N 1
ATOM 1712 C CA . ALA A 1 222 ? 1.397 -0.178 0.534 1.00 98.00 222 ALA A CA 1
ATOM 1713 C C . ALA A 1 222 ? 1.829 -1.089 1.700 1.00 98.00 222 ALA A C 1
ATOM 1715 O O . ALA A 1 222 ? 1.225 -2.140 1.929 1.00 98.00 222 ALA A O 1
ATOM 1716 N N . TYR A 1 223 ? 2.824 -0.663 2.485 1.00 97.81 223 TYR A N 1
ATOM 1717 C CA . TYR A 1 223 ? 3.278 -1.389 3.676 1.00 97.81 223 TYR A CA 1
ATOM 1718 C C . TYR A 1 223 ? 2.163 -1.512 4.720 1.00 97.81 223 TYR A C 1
ATOM 1720 O O . TYR A 1 223 ? 1.938 -2.573 5.295 1.00 97.81 223 TYR A O 1
ATOM 1728 N N . GLU A 1 224 ? 1.421 -0.435 4.949 1.00 98.19 224 GLU A N 1
ATOM 1729 C CA . GLU A 1 224 ? 0.350 -0.369 5.942 1.00 98.19 224 GLU A CA 1
ATOM 1730 C C . GLU A 1 224 ? -0.793 -1.340 5.643 1.00 98.19 224 GLU A C 1
ATOM 1732 O O . GLU A 1 224 ? -1.222 -2.087 6.525 1.00 98.19 224 GLU A O 1
ATOM 1737 N N . MET A 1 225 ? -1.242 -1.396 4.388 1.00 98.00 225 MET A N 1
ATOM 1738 C CA . MET A 1 225 ? -2.233 -2.375 3.941 1.00 98.00 225 MET A CA 1
ATOM 1739 C C . MET A 1 225 ? -1.684 -3.808 4.009 1.00 98.00 225 MET A C 1
ATOM 1741 O O . MET A 1 225 ? -2.410 -4.741 4.368 1.00 98.00 225 MET A O 1
ATOM 1745 N N . ALA A 1 226 ? -0.389 -3.998 3.746 1.00 95.94 226 ALA A N 1
ATOM 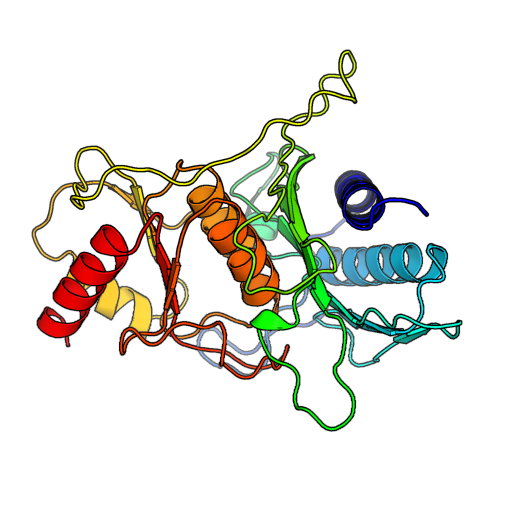1746 C CA . ALA A 1 226 ? 0.270 -5.290 3.903 1.00 95.94 226 ALA A CA 1
ATOM 1747 C C . ALA A 1 226 ? 0.284 -5.774 5.370 1.00 95.94 226 ALA A C 1
ATOM 1749 O O . ALA A 1 226 ? 0.047 -6.960 5.637 1.00 95.94 226 ALA A O 1
ATOM 1750 N N . LEU A 1 227 ? 0.450 -4.870 6.343 1.00 96.38 227 LEU A N 1
ATOM 1751 C CA . LEU A 1 227 ? 0.348 -5.201 7.771 1.00 96.38 227 LEU A CA 1
ATOM 1752 C C . LEU A 1 227 ? -1.049 -5.699 8.164 1.00 96.38 227 LEU A C 1
ATOM 1754 O O . LEU A 1 227 ? -1.157 -6.607 8.992 1.00 96.38 227 LEU A O 1
ATOM 1758 N N . VAL A 1 228 ? -2.113 -5.172 7.548 1.00 97.44 228 VAL A N 1
ATOM 1759 C CA . VAL A 1 228 ? -3.481 -5.680 7.764 1.00 97.44 228 VAL A CA 1
ATOM 1760 C C . VAL A 1 228 ? -3.597 -7.124 7.275 1.00 97.44 228 VAL A C 1
ATOM 1762 O O . VAL A 1 228 ? -4.094 -7.987 7.999 1.00 97.44 228 VAL A O 1
ATOM 1765 N N . SER A 1 229 ? -3.060 -7.422 6.086 1.00 93.88 229 SER A N 1
ATOM 1766 C CA . SER A 1 229 ? -3.116 -8.770 5.491 1.00 93.88 229 SER A CA 1
ATOM 1767 C C . SER A 1 229 ? -2.399 -9.853 6.310 1.00 93.88 229 SER A C 1
ATOM 1769 O O . SER A 1 229 ? -2.687 -11.037 6.163 1.00 93.88 229 SER A O 1
ATOM 1771 N N . THR A 1 230 ? -1.483 -9.462 7.199 1.00 90.75 230 THR A N 1
ATOM 1772 C CA . THR A 1 230 ? -0.726 -10.385 8.065 1.00 90.75 230 THR A CA 1
ATOM 1773 C C . THR A 1 230 ? -1.200 -10.384 9.517 1.00 90.75 230 THR A C 1
ATOM 1775 O O . THR A 1 230 ? -0.559 -10.994 10.369 1.00 90.75 230 THR A O 1
ATOM 1778 N N . GLY A 1 231 ? -2.297 -9.682 9.821 1.00 91.19 231 GLY A N 1
ATOM 1779 C CA . GLY A 1 231 ? -2.843 -9.590 11.175 1.00 91.19 231 GLY A CA 1
ATOM 1780 C C . GLY A 1 231 ? -1.997 -8.757 12.145 1.00 91.19 231 GLY A C 1
ATOM 1781 O O . GLY A 1 231 ? -2.297 -8.722 13.335 1.00 91.19 231 GLY A O 1
ATOM 1782 N N . GLN A 1 232 ? -0.963 -8.057 11.662 1.00 94.12 232 GLN A N 1
ATOM 1783 C CA . GLN A 1 232 ? -0.170 -7.127 12.475 1.00 94.12 232 GLN A CA 1
ATOM 1784 C C . GLN A 1 232 ? -0.948 -5.842 12.793 1.00 94.12 232 GLN A C 1
ATOM 1786 O O . GLN A 1 232 ? -0.754 -5.234 13.847 1.00 94.12 232 GLN A O 1
ATOM 1791 N N . ALA A 1 233 ? -1.848 -5.441 11.894 1.00 97.81 233 ALA A N 1
ATOM 1792 C CA . ALA A 1 233 ? -2.805 -4.364 12.105 1.00 97.81 233 ALA A CA 1
ATOM 1793 C C . ALA A 1 233 ? -4.237 -4.884 11.937 1.00 97.81 233 ALA A C 1
ATOM 1795 O O . ALA A 1 233 ? -4.517 -5.721 11.083 1.00 97.81 233 ALA A O 1
ATOM 1796 N N . ALA A 1 234 ? -5.156 -4.360 12.745 1.00 98.38 234 ALA A N 1
ATOM 1797 C CA . ALA A 1 234 ? -6.574 -4.685 12.651 1.00 98.38 234 ALA A CA 1
ATOM 1798 C C . ALA A 1 234 ? -7.253 -3.948 11.491 1.00 98.38 234 ALA A C 1
ATOM 1800 O O . ALA A 1 234 ? -8.220 -4.462 10.930 1.00 98.38 234 ALA A O 1
ATOM 1801 N N . ALA A 1 235 ? -6.770 -2.752 11.137 1.00 98.69 235 ALA A N 1
ATOM 1802 C CA . ALA A 1 235 ? -7.297 -1.991 10.012 1.00 98.69 235 ALA A CA 1
ATOM 1803 C C . ALA A 1 235 ? -6.349 -0.898 9.499 1.00 98.69 235 ALA A C 1
ATOM 1805 O O . ALA A 1 235 ? -5.475 -0.431 10.233 1.00 98.69 235 ALA A O 1
ATOM 1806 N N . PHE A 1 236 ? -6.609 -0.464 8.267 1.00 98.75 236 PHE A N 1
ATOM 1807 C CA . PHE A 1 236 ? -6.097 0.735 7.607 1.00 98.75 236 PHE A CA 1
ATOM 1808 C C . PHE A 1 236 ? -7.275 1.622 7.162 1.00 98.75 236 PHE A C 1
ATOM 1810 O O . PHE A 1 236 ? -8.278 1.100 6.668 1.00 98.75 236 PHE A O 1
ATOM 1817 N N . ILE A 1 237 ? -7.165 2.944 7.340 1.00 98.56 237 ILE A N 1
ATOM 1818 C CA . ILE A 1 237 ? -8.237 3.916 7.058 1.00 98.56 237 ILE A CA 1
ATOM 1819 C C . ILE A 1 237 ? -7.683 5.132 6.299 1.00 98.56 237 ILE A C 1
ATOM 1821 O O . ILE A 1 237 ? -6.791 5.826 6.796 1.00 98.56 237 ILE A O 1
ATOM 1825 N N . CYS A 1 238 ? -8.268 5.449 5.142 1.00 98.12 238 CYS A N 1
ATOM 1826 C CA . CYS A 1 238 ? -7.915 6.625 4.342 1.00 98.12 238 CYS A CA 1
ATOM 1827 C C . CYS A 1 238 ? -9.137 7.174 3.595 1.00 98.12 238 CYS A C 1
ATOM 1829 O O . CYS A 1 238 ? -9.879 6.402 3.001 1.00 98.12 238 CYS A O 1
ATOM 1831 N N . ASP A 1 239 ? -9.366 8.490 3.598 1.00 96.81 239 ASP A N 1
ATOM 1832 C CA . ASP A 1 239 ? -10.511 9.104 2.902 1.00 96.81 239 ASP A CA 1
ATOM 1833 C C . ASP A 1 239 ? -10.297 9.298 1.389 1.00 96.81 239 ASP A C 1
ATOM 1835 O O . ASP A 1 239 ? -11.243 9.632 0.678 1.00 96.81 239 ASP A O 1
ATOM 1839 N N . ARG A 1 240 ? -9.073 9.095 0.891 1.00 96.00 240 ARG A N 1
ATOM 1840 C CA . ARG A 1 240 ? -8.706 9.261 -0.523 1.00 96.00 240 ARG A CA 1
ATOM 1841 C C . ARG A 1 240 ? -7.479 8.431 -0.899 1.00 96.00 240 ARG A C 1
ATOM 1843 O O . ARG A 1 240 ? -6.470 8.950 -1.369 1.00 96.00 240 ARG A O 1
ATOM 1850 N N . GLN A 1 241 ? -7.552 7.123 -0.688 1.00 97.62 241 GLN A N 1
ATOM 1851 C CA . GLN A 1 241 ? -6.448 6.239 -1.036 1.00 97.62 241 GLN A CA 1
ATOM 1852 C C . GLN A 1 241 ? -6.256 6.185 -2.550 1.00 97.62 241 GLN A C 1
ATOM 1854 O O . GLN A 1 241 ? -7.211 5.936 -3.289 1.00 97.62 241 GLN A O 1
ATOM 1859 N N . LYS A 1 242 ? -5.019 6.398 -3.005 1.00 96.56 242 LYS A N 1
ATOM 1860 C CA . LYS A 1 242 ? -4.628 6.238 -4.407 1.00 96.56 242 LYS A CA 1
ATOM 1861 C C . LYS A 1 242 ? -4.842 4.794 -4.851 1.00 96.56 242 LYS A C 1
ATOM 1863 O O . LYS A 1 242 ? -4.620 3.834 -4.122 1.00 96.56 242 LYS A O 1
ATOM 1868 N N . HIS A 1 243 ? -5.308 4.621 -6.080 1.00 96.75 243 HIS A N 1
ATOM 1869 C CA . HIS A 1 243 ? -5.512 3.284 -6.628 1.00 96.75 243 HIS A CA 1
ATOM 1870 C C . HIS A 1 243 ? -4.207 2.598 -7.041 1.00 96.75 243 HIS A C 1
ATOM 1872 O O . HIS A 1 243 ? -4.229 1.393 -7.323 1.00 96.75 243 HIS A O 1
ATOM 1878 N N . HIS A 1 244 ? -3.089 3.336 -7.035 1.00 95.75 244 HIS A N 1
ATOM 1879 C CA . HIS A 1 244 ? -1.773 2.792 -7.340 1.00 95.75 244 HIS A CA 1
ATOM 1880 C C . HIS A 1 244 ? -1.426 1.627 -6.410 1.00 95.75 244 HIS A C 1
ATOM 1882 O O . HIS A 1 244 ? -1.088 0.540 -6.878 1.00 95.75 244 HIS A O 1
ATOM 1888 N N . GLU A 1 245 ? -1.628 1.827 -5.107 1.00 96.88 245 GLU A N 1
ATOM 1889 C CA . GLU A 1 245 ? -1.309 0.860 -4.059 1.00 96.88 245 GLU A CA 1
ATOM 1890 C C . GLU A 1 245 ? -2.562 0.106 -3.593 1.00 96.88 245 GLU A C 1
ATOM 1892 O O . GLU A 1 245 ? -2.477 -1.060 -3.191 1.00 96.88 245 GLU A O 1
ATOM 1897 N N . LEU A 1 246 ? -3.749 0.725 -3.691 1.00 98.06 246 LEU A N 1
ATOM 1898 C CA . LEU A 1 246 ? -4.998 0.113 -3.224 1.00 98.06 246 LEU A CA 1
ATOM 1899 C C . LEU A 1 246 ? -5.347 -1.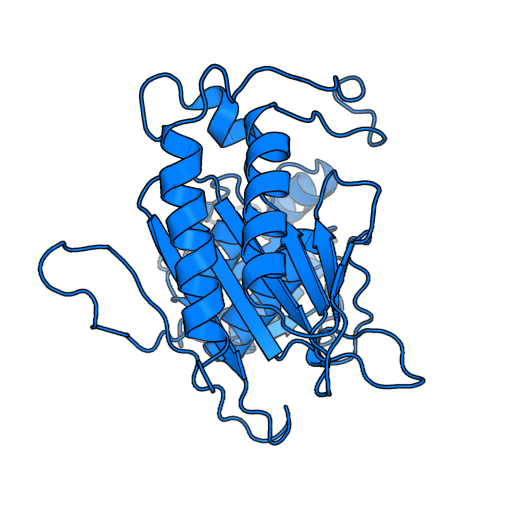189 -3.950 1.00 98.06 246 LEU A C 1
ATOM 1901 O O . LEU A 1 246 ? -5.911 -2.088 -3.334 1.00 98.06 246 LEU A O 1
ATOM 1905 N N . GLY A 1 247 ? -4.999 -1.328 -5.233 1.00 96.44 247 GLY A N 1
ATOM 1906 C CA . GLY A 1 247 ? -5.196 -2.588 -5.961 1.00 96.44 247 GLY A CA 1
ATOM 1907 C C . GLY A 1 247 ? -4.455 -3.761 -5.308 1.00 96.44 247 GLY A C 1
ATOM 1908 O O . GLY A 1 247 ? -5.019 -4.846 -5.133 1.00 96.44 247 GLY A O 1
ATOM 1909 N N . ALA A 1 248 ? -3.219 -3.520 -4.863 1.00 96.38 248 ALA A N 1
ATOM 1910 C CA . ALA A 1 248 ? -2.400 -4.520 -4.199 1.00 96.38 248 ALA A CA 1
ATOM 1911 C C . ALA A 1 248 ? -2.880 -4.771 -2.765 1.00 96.38 248 ALA A C 1
ATOM 1913 O O . ALA A 1 248 ? -3.000 -5.926 -2.351 1.00 96.38 248 ALA A O 1
ATOM 1914 N N . GLY A 1 249 ? -3.228 -3.707 -2.034 1.00 97.00 249 GLY A N 1
ATOM 1915 C CA . GLY A 1 249 ? -3.821 -3.804 -0.700 1.00 97.00 249 GLY A CA 1
ATOM 1916 C C . GLY A 1 249 ? -5.129 -4.600 -0.691 1.00 97.00 249 GLY A C 1
ATOM 1917 O O . GLY A 1 249 ? -5.286 -5.512 0.122 1.00 97.00 249 GLY A O 1
ATOM 1918 N N . TYR A 1 250 ? -6.027 -4.328 -1.645 1.00 96.94 250 TYR A N 1
ATOM 1919 C CA . TYR A 1 250 ? -7.270 -5.074 -1.860 1.00 96.94 250 TYR A CA 1
ATOM 1920 C C . TYR A 1 250 ? -7.002 -6.571 -2.017 1.00 96.94 250 TYR A C 1
ATOM 1922 O O . TYR A 1 250 ? -7.546 -7.387 -1.271 1.00 96.94 250 TYR A O 1
ATOM 1930 N N . ALA A 1 251 ? -6.120 -6.926 -2.952 1.00 93.62 251 ALA A N 1
ATOM 1931 C CA . ALA A 1 251 ? -5.801 -8.311 -3.260 1.00 93.62 251 ALA A CA 1
ATOM 1932 C C . ALA A 1 251 ? -5.173 -9.052 -2.070 1.00 93.62 251 ALA A C 1
ATOM 1934 O O . ALA A 1 251 ? -5.529 -10.202 -1.811 1.00 93.62 251 ALA A O 1
ATOM 1935 N N . LEU A 1 252 ? -4.281 -8.404 -1.320 1.00 93.25 252 LEU A N 1
ATOM 1936 C CA . LEU A 1 252 ? -3.644 -9.005 -0.149 1.00 93.25 252 LEU A CA 1
ATOM 1937 C C . LEU A 1 252 ? -4.625 -9.198 1.012 1.00 93.25 252 LEU A C 1
ATOM 1939 O O . LEU A 1 252 ? -4.712 -10.297 1.560 1.00 93.25 252 LEU A O 1
ATOM 1943 N N . VAL A 1 253 ? -5.381 -8.160 1.378 1.00 95.25 253 VAL A N 1
ATOM 1944 C CA . VAL A 1 253 ? -6.292 -8.207 2.533 1.00 95.25 253 VAL A CA 1
ATOM 1945 C C . VAL A 1 253 ? -7.445 -9.175 2.287 1.00 95.25 253 VAL A C 1
ATOM 1947 O O . VAL A 1 253 ? -7.713 -10.010 3.150 1.00 95.25 253 VAL A O 1
ATOM 1950 N N . LYS A 1 254 ? -8.074 -9.146 1.104 1.00 93.31 254 LYS A N 1
ATOM 1951 C CA . LYS A 1 254 ? -9.131 -10.109 0.742 1.00 93.31 254 LYS A CA 1
ATOM 1952 C C . LYS A 1 254 ? -8.604 -11.538 0.728 1.00 93.31 254 LYS A C 1
ATOM 1954 O O . LYS A 1 254 ? -9.245 -12.429 1.278 1.00 93.31 254 LYS A O 1
ATOM 1959 N N . GLY A 1 255 ? -7.415 -11.748 0.159 1.00 87.81 255 GLY A N 1
ATOM 1960 C CA . GLY A 1 255 ? -6.787 -13.064 0.111 1.00 87.81 255 GLY A CA 1
ATOM 1961 C C . GLY A 1 255 ? -6.569 -13.636 1.511 1.00 87.81 255 GLY A C 1
ATOM 1962 O O . GLY A 1 255 ? -6.854 -14.805 1.756 1.00 87.81 255 GLY A O 1
ATOM 1963 N N . ALA A 1 256 ? -6.135 -12.796 2.450 1.00 89.00 256 ALA A N 1
ATOM 1964 C CA . ALA A 1 256 ? -5.886 -13.180 3.834 1.00 89.00 256 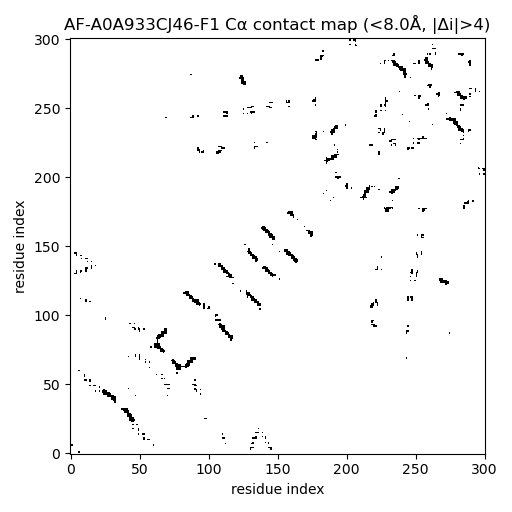ALA A CA 1
ATOM 1965 C C . ALA A 1 256 ? -7.157 -13.388 4.689 1.00 89.00 256 ALA A C 1
ATOM 1967 O O . ALA A 1 256 ? -7.035 -13.776 5.853 1.00 89.00 256 ALA A O 1
ATOM 1968 N N . GLY A 1 257 ? -8.355 -13.169 4.131 1.00 90.06 257 GLY A N 1
ATOM 1969 C CA . GLY A 1 257 ? -9.643 -13.316 4.823 1.00 90.06 257 GLY A CA 1
ATOM 1970 C C . GLY A 1 257 ? -10.217 -12.019 5.403 1.00 90.06 257 GLY A C 1
ATOM 1971 O O . GLY A 1 257 ? -11.215 -12.066 6.119 1.00 90.06 257 GLY A O 1
ATOM 1972 N N . GLY A 1 258 ? -9.608 -10.872 5.101 1.00 95.56 258 GLY A N 1
ATOM 1973 C CA . GLY A 1 258 ? -10.111 -9.556 5.481 1.00 95.56 258 GLY A CA 1
ATOM 1974 C C . GLY A 1 258 ? -11.151 -8.991 4.521 1.00 95.56 258 GLY A C 1
ATOM 1975 O O . GLY A 1 258 ? -11.545 -9.611 3.531 1.00 95.56 258 GLY A O 1
ATOM 1976 N N . VAL A 1 259 ? -11.584 -7.768 4.816 1.00 97.38 259 VAL A N 1
ATOM 1977 C CA . VAL A 1 259 ? -12.583 -7.035 4.031 1.00 97.38 259 VAL A CA 1
ATOM 1978 C C . VAL A 1 259 ? -12.040 -5.681 3.594 1.00 97.38 259 VAL A C 1
ATOM 1980 O O . VAL A 1 259 ? -11.240 -5.062 4.297 1.00 97.38 259 VAL A O 1
ATOM 1983 N N . VAL A 1 260 ? -12.494 -5.220 2.429 1.00 98.44 260 VAL A N 1
ATOM 1984 C CA . VAL A 1 260 ? -12.208 -3.882 1.903 1.00 98.44 260 VAL A CA 1
ATOM 1985 C C . VAL A 1 260 ? -13.533 -3.223 1.560 1.00 98.44 260 VAL A C 1
ATOM 1987 O O . VAL A 1 260 ? -14.269 -3.718 0.703 1.00 98.44 260 VAL A O 1
ATOM 1990 N N . VAL A 1 261 ? -13.845 -2.138 2.260 1.00 98.38 261 VAL A N 1
ATOM 1991 C CA . VAL A 1 261 ? -15.116 -1.417 2.140 1.00 98.38 261 VAL A CA 1
ATOM 1992 C C . VAL A 1 261 ? -14.876 0.081 2.032 1.00 98.38 261 VAL A C 1
ATOM 1994 O O . VAL A 1 261 ? -13.861 0.586 2.509 1.00 98.38 261 VAL A O 1
ATOM 1997 N N . ASP A 1 262 ? -15.806 0.799 1.414 1.00 97.31 262 ASP A N 1
ATOM 1998 C CA . ASP A 1 262 ? -15.806 2.260 1.453 1.00 97.31 262 ASP A CA 1
ATOM 1999 C C . ASP A 1 262 ? -16.402 2.795 2.764 1.00 97.31 262 ASP A C 1
ATOM 2001 O O . ASP A 1 262 ? -16.752 2.049 3.682 1.00 97.31 262 ASP A O 1
ATOM 2005 N N . PHE A 1 263 ? -16.513 4.117 2.867 1.00 96.69 263 PHE A N 1
ATOM 2006 C CA . PHE A 1 263 ? -17.036 4.794 4.056 1.00 96.69 263 PHE A CA 1
ATOM 2007 C C . PHE A 1 263 ? -18.558 4.659 4.229 1.00 96.69 263 PHE A C 1
ATOM 2009 O O . PHE A 1 263 ? -19.078 4.943 5.310 1.00 96.69 263 PHE A O 1
ATOM 2016 N N . GLU A 1 264 ? -19.269 4.166 3.212 1.00 96.25 264 GLU A N 1
ATOM 2017 C CA . GLU A 1 264 ? -20.671 3.752 3.304 1.00 96.25 264 GLU A CA 1
ATOM 2018 C C . GLU A 1 264 ? -20.813 2.258 3.650 1.00 96.25 264 GLU A C 1
ATOM 2020 O O . GLU A 1 264 ? -21.931 1.765 3.813 1.00 96.25 264 GLU A O 1
ATOM 2025 N N . GLY A 1 265 ? -19.696 1.537 3.790 1.00 96.75 265 GLY A N 1
ATOM 2026 C CA . GLY A 1 265 ? -19.652 0.105 4.069 1.00 96.75 265 GLY A CA 1
ATOM 2027 C C . GLY A 1 265 ? -19.897 -0.778 2.846 1.00 96.75 265 GLY A C 1
ATOM 2028 O O . GLY A 1 265 ? -20.134 -1.976 2.999 1.00 96.75 265 GLY A O 1
ATOM 2029 N N . ARG A 1 266 ? -19.857 -0.223 1.629 1.00 96.44 266 ARG A N 1
ATOM 2030 C CA . ARG A 1 266 ? -20.020 -1.004 0.397 1.00 96.44 266 ARG A CA 1
ATOM 2031 C C . ARG A 1 266 ? -18.708 -1.729 0.077 1.00 96.44 266 ARG A C 1
ATOM 2033 O O . ARG A 1 266 ? -17.644 -1.116 0.162 1.00 96.44 266 ARG A O 1
ATOM 2040 N N . PRO A 1 267 ? -18.756 -3.020 -0.296 1.00 96.25 267 PRO A N 1
ATOM 2041 C CA . PRO A 1 267 ? -17.560 -3.783 -0.627 1.00 96.25 267 PRO A CA 1
ATOM 2042 C C . PRO A 1 267 ? -16.942 -3.318 -1.948 1.00 96.25 267 PRO A C 1
ATOM 2044 O O . PRO A 1 267 ? -17.654 -3.040 -2.915 1.00 96.25 267 PRO A O 1
ATOM 2047 N N . TYR A 1 268 ? -15.610 -3.315 -2.001 1.00 94.31 268 TYR A N 1
ATOM 2048 C CA . TYR A 1 268 ? -14.855 -2.899 -3.185 1.00 94.31 268 TYR A CA 1
ATOM 2049 C C . TYR A 1 268 ? -14.947 -3.868 -4.366 1.00 94.31 268 TYR A C 1
ATOM 2051 O O . TYR A 1 268 ? -14.619 -3.475 -5.479 1.00 94.31 268 TYR A O 1
ATOM 2059 N N . ASP A 1 269 ? -15.414 -5.104 -4.160 1.00 89.12 269 ASP A N 1
ATOM 2060 C CA . ASP A 1 269 ? -15.514 -6.138 -5.198 1.00 89.12 269 ASP A CA 1
ATOM 2061 C C . ASP A 1 269 ? -16.181 -5.611 -6.487 1.00 89.12 269 ASP A C 1
ATOM 2063 O O . ASP A 1 269 ? -15.719 -5.897 -7.586 1.00 89.12 269 ASP A O 1
ATOM 2067 N N . ASN A 1 270 ? -17.208 -4.759 -6.359 1.00 82.12 270 ASN A N 1
ATOM 2068 C CA . ASN A 1 270 ? -17.936 -4.192 -7.499 1.00 82.12 270 ASN A CA 1
ATOM 2069 C C . ASN A 1 270 ? -17.580 -2.732 -7.828 1.00 82.12 270 ASN A C 1
ATOM 2071 O O . ASN A 1 270 ? -18.331 -2.056 -8.534 1.00 82.12 270 ASN A O 1
ATOM 2075 N N . CYS A 1 271 ? -16.463 -2.226 -7.314 1.00 91.06 271 CYS A N 1
ATOM 2076 C CA . CYS A 1 271 ? -16.019 -0.863 -7.566 1.00 91.06 271 CYS A CA 1
ATOM 2077 C C . CYS A 1 271 ? -15.125 -0.784 -8.805 1.00 91.06 271 CYS A C 1
ATOM 2079 O O . CYS A 1 271 ? -14.328 -1.680 -9.095 1.00 91.06 271 CYS A O 1
ATOM 2081 N N . ASP A 1 272 ? -15.238 0.338 -9.511 1.00 93.38 272 ASP A N 1
ATOM 2082 C CA . ASP A 1 272 ? -14.381 0.656 -10.644 1.00 93.38 272 ASP A CA 1
ATOM 2083 C C . ASP A 1 272 ? -12.917 0.780 -10.209 1.00 93.38 272 ASP A C 1
ATOM 2085 O O . ASP A 1 272 ? -12.588 1.507 -9.269 1.00 93.38 272 ASP A O 1
ATOM 2089 N N . TYR A 1 273 ? -12.029 0.131 -10.955 1.00 94.62 273 TYR A N 1
ATOM 2090 C CA . TYR A 1 273 ? -10.590 0.288 -10.820 1.00 94.62 273 TYR A CA 1
ATOM 2091 C C . TYR A 1 273 ? -10.065 1.222 -11.909 1.00 94.62 273 TYR A C 1
ATOM 2093 O O . TYR A 1 273 ? -9.986 0.875 -13.088 1.00 94.62 273 TYR A O 1
ATOM 2101 N N . ASP A 1 274 ? -9.687 2.426 -11.502 1.00 94.69 274 ASP A N 1
ATOM 2102 C CA . ASP A 1 274 ? -8.902 3.353 -12.312 1.00 94.69 274 ASP A CA 1
ATOM 2103 C C . ASP A 1 274 ? -7.611 3.673 -11.570 1.00 94.69 274 ASP A C 1
ATOM 2105 O O . ASP A 1 274 ? -7.666 4.274 -10.503 1.00 94.69 274 ASP A O 1
ATOM 2109 N N . PHE A 1 275 ? -6.469 3.286 -12.140 1.00 94.38 275 PHE A N 1
ATOM 2110 C CA . PHE A 1 275 ? -5.151 3.457 -11.530 1.00 94.38 275 PHE A CA 1
ATOM 2111 C C . PHE A 1 275 ? -4.897 4.901 -11.080 1.00 94.38 275 PHE A C 1
ATOM 2113 O O . PHE A 1 275 ? -4.325 5.103 -10.022 1.00 94.38 275 PHE A O 1
ATOM 2120 N N . LYS A 1 276 ? -5.389 5.904 -11.819 1.00 92.25 276 LYS A N 1
ATOM 2121 C CA . LYS A 1 276 ? -5.144 7.328 -11.520 1.00 92.25 276 LYS A CA 1
ATOM 2122 C C . LYS A 1 276 ? -6.157 7.951 -10.554 1.00 92.25 276 LYS A C 1
ATOM 2124 O O . LYS A 1 276 ? -6.090 9.152 -10.293 1.00 92.25 276 LYS A O 1
ATOM 2129 N N . SER A 1 277 ? -7.117 7.169 -10.069 1.00 94.88 277 SER A N 1
ATOM 2130 C CA . SER A 1 277 ? -8.171 7.635 -9.170 1.00 94.88 277 SER A CA 1
ATOM 2131 C C . SER A 1 277 ? -7.798 7.456 -7.693 1.00 94.88 277 SER A C 1
ATOM 2133 O O . SER A 1 277 ? -6.833 6.776 -7.339 1.00 94.88 277 SER A O 1
ATOM 2135 N N . GLN A 1 278 ? -8.584 8.095 -6.827 1.00 95.56 278 GLN A N 1
ATOM 2136 C CA . GLN A 1 278 ? -8.512 7.974 -5.373 1.00 95.56 278 GLN A CA 1
ATOM 2137 C C . GLN A 1 278 ? -9.904 7.683 -4.813 1.00 95.56 278 GLN A C 1
ATOM 2139 O O . GLN A 1 278 ? -10.895 8.181 -5.354 1.00 95.56 278 GLN A O 1
ATOM 2144 N N . SER A 1 279 ? -9.991 6.918 -3.724 1.00 96.44 279 SER A N 1
ATOM 2145 C CA . SER A 1 279 ? -11.273 6.615 -3.075 1.00 96.44 279 SER A CA 1
ATOM 2146 C C . SER A 1 279 ? -11.170 6.461 -1.547 1.00 96.44 279 SER A C 1
ATOM 2148 O O . SER A 1 279 ? -10.116 6.068 -1.043 1.00 96.44 279 SER A O 1
ATOM 2150 N N . PRO A 1 280 ? -12.241 6.774 -0.788 1.00 97.50 280 PRO A N 1
ATOM 2151 C CA . PRO A 1 280 ? -12.298 6.508 0.648 1.00 97.50 280 PRO A CA 1
ATOM 2152 C C . PRO A 1 280 ? -12.380 5.013 0.928 1.00 97.50 280 PRO A C 1
ATOM 2154 O O . PRO A 1 280 ? -13.281 4.347 0.427 1.00 97.50 280 PRO A O 1
ATOM 2157 N N . VAL A 1 281 ? -11.502 4.499 1.784 1.00 98.50 281 VAL A N 1
ATOM 2158 C CA . VAL A 1 281 ? -11.375 3.066 2.025 1.00 98.50 281 VAL A CA 1
ATOM 2159 C C . VAL A 1 281 ? -11.089 2.720 3.482 1.00 98.50 281 VAL A C 1
ATOM 2161 O O . VAL A 1 281 ? -10.359 3.412 4.198 1.00 98.50 281 VAL A O 1
ATOM 2164 N N . ILE A 1 282 ? -11.646 1.586 3.897 1.00 98.69 282 ILE A N 1
ATOM 2165 C CA . ILE A 1 282 ? -11.302 0.845 5.103 1.00 98.69 282 ILE A CA 1
ATOM 2166 C C . ILE A 1 282 ? -10.879 -0.558 4.662 1.00 98.69 282 ILE A C 1
ATOM 2168 O O . ILE A 1 282 ? -11.682 -1.316 4.117 1.00 98.69 282 ILE A O 1
ATOM 2172 N N . LEU A 1 283 ? -9.624 -0.917 4.927 1.00 98.75 283 LEU A N 1
ATOM 2173 C CA . LEU A 1 283 ? -9.164 -2.302 4.860 1.00 98.75 283 LEU A CA 1
ATOM 2174 C C . LEU A 1 283 ? -9.138 -2.823 6.288 1.00 98.75 283 LEU A C 1
ATOM 2176 O O . LEU A 1 283 ? -8.409 -2.283 7.115 1.00 98.75 283 LEU A O 1
ATOM 2180 N N . ALA A 1 284 ? -9.927 -3.845 6.592 1.00 98.69 284 ALA A N 1
ATOM 2181 C CA . ALA A 1 284 ? -10.055 -4.375 7.943 1.00 98.69 284 ALA A CA 1
ATOM 2182 C C . ALA A 1 284 ? -9.795 -5.878 7.978 1.00 98.69 284 ALA A C 1
ATOM 2184 O O . ALA A 1 284 ? -10.036 -6.605 7.013 1.00 98.69 284 ALA A O 1
ATOM 2185 N N . ALA A 1 285 ? -9.337 -6.344 9.135 1.00 97.62 285 ALA A N 1
ATOM 2186 C CA . ALA A 1 285 ? -9.017 -7.740 9.364 1.00 97.62 285 ALA A CA 1
ATOM 2187 C C . ALA A 1 285 ? -10.228 -8.672 9.182 1.00 97.62 285 ALA A C 1
ATOM 2189 O O . ALA A 1 285 ? -10.059 -9.814 8.768 1.00 97.62 285 ALA A O 1
ATOM 2190 N N . ASN A 1 286 ? -11.441 -8.188 9.458 1.00 97.88 286 ASN A N 1
ATOM 2191 C CA . ASN A 1 286 ? -12.705 -8.890 9.244 1.00 97.88 286 ASN A CA 1
ATOM 2192 C C . ASN A 1 286 ? -13.883 -7.889 9.256 1.00 97.88 286 ASN A C 1
ATOM 2194 O O . ASN A 1 286 ? -13.701 -6.705 9.562 1.00 97.88 286 ASN A O 1
ATOM 2198 N N . GLN A 1 287 ? -15.092 -8.365 8.934 1.00 98.06 287 GLN A N 1
ATOM 2199 C CA . GLN A 1 287 ? -16.295 -7.525 8.852 1.00 98.06 287 GLN A CA 1
ATOM 2200 C C . GLN A 1 287 ? -16.656 -6.861 10.189 1.00 98.06 287 GLN A C 1
ATOM 2202 O O . GLN A 1 287 ? -16.989 -5.681 10.207 1.00 98.06 287 GLN A O 1
ATOM 2207 N N . ALA A 1 288 ? -16.525 -7.569 11.315 1.00 98.44 288 ALA A N 1
ATOM 2208 C CA . ALA A 1 288 ? -16.874 -7.022 12.627 1.00 98.44 288 ALA A CA 1
ATOM 2209 C C . ALA A 1 288 ? -15.998 -5.813 13.006 1.00 98.44 288 ALA A C 1
ATOM 2211 O O . ALA A 1 288 ? -16.491 -4.835 13.579 1.00 98.44 288 ALA A O 1
ATOM 2212 N N . ILE A 1 289 ? -14.707 -5.845 12.650 1.00 98.62 289 ILE A N 1
ATOM 2213 C CA . ILE A 1 289 ? -13.806 -4.696 12.806 1.00 98.62 289 ILE A CA 1
ATOM 2214 C C . ILE A 1 289 ? -14.202 -3.550 11.864 1.00 98.62 289 ILE A C 1
ATOM 2216 O O . ILE A 1 289 ? -14.258 -2.403 12.313 1.00 98.62 289 ILE A O 1
ATOM 2220 N N . ALA A 1 290 ? -14.518 -3.837 10.595 1.00 98.62 290 ALA A N 1
ATOM 2221 C CA . ALA A 1 290 ? -14.981 -2.818 9.648 1.00 98.62 290 ALA A CA 1
ATOM 2222 C C . ALA A 1 290 ? -16.246 -2.100 10.148 1.00 98.62 290 ALA A C 1
ATOM 2224 O O . ALA A 1 290 ? -16.292 -0.871 10.155 1.00 98.62 290 ALA A O 1
ATOM 2225 N N . ASP A 1 291 ? -17.231 -2.845 10.650 1.00 98.69 291 ASP A N 1
ATOM 2226 C CA . ASP A 1 291 ? -18.501 -2.303 11.144 1.00 98.69 291 ASP A CA 1
ATOM 2227 C C . ASP A 1 291 ? -18.306 -1.357 12.338 1.00 98.69 291 ASP A C 1
ATOM 2229 O O . ASP A 1 291 ? -18.907 -0.279 12.395 1.00 98.69 291 ASP A O 1
ATOM 2233 N N . GLN A 1 292 ? -17.418 -1.715 13.272 1.00 98.50 292 GLN A N 1
ATOM 2234 C CA . GLN A 1 292 ? -17.060 -0.857 14.407 1.00 98.50 292 GLN A CA 1
ATOM 2235 C C . GLN A 1 292 ? -16.335 0.415 13.957 1.00 98.50 292 GLN A C 1
ATOM 2237 O O . GLN A 1 292 ? -16.591 1.492 14.497 1.00 98.50 292 GLN A O 1
ATOM 2242 N N . ILE A 1 293 ? -15.457 0.326 12.955 1.00 98.38 293 ILE A N 1
ATOM 2243 C CA . ILE A 1 293 ? -14.786 1.504 12.389 1.00 98.38 293 ILE A CA 1
ATOM 2244 C C . ILE A 1 293 ? -15.799 2.412 11.686 1.00 98.38 293 ILE A C 1
ATOM 2246 O O . ILE A 1 293 ? -15.772 3.623 11.901 1.00 98.38 293 ILE A O 1
ATOM 2250 N N . LEU A 1 294 ? -16.734 1.851 10.918 1.00 98.50 294 LEU A N 1
ATOM 2251 C CA . LEU A 1 294 ? -17.827 2.593 10.284 1.00 98.50 294 LEU A CA 1
ATOM 2252 C C . LEU A 1 294 ? -18.743 3.262 11.319 1.00 98.50 294 LEU A C 1
ATOM 2254 O O . LEU A 1 294 ? -19.235 4.371 11.108 1.00 98.50 294 LEU A O 1
ATOM 2258 N N . GLU A 1 295 ? -18.986 2.625 12.465 1.00 98.06 295 GLU A N 1
ATOM 2259 C CA . GLU A 1 295 ? -19.700 3.252 13.580 1.00 98.06 295 GLU A CA 1
ATOM 2260 C C . GLU A 1 295 ? -18.926 4.444 14.166 1.00 98.06 295 GLU A C 1
ATOM 2262 O O . GLU A 1 295 ? -19.517 5.504 14.387 1.00 98.06 295 GLU A O 1
ATOM 2267 N N . LEU A 1 296 ? -17.611 4.309 14.377 1.00 97.12 296 LEU A N 1
ATOM 2268 C CA . LEU A 1 296 ? -16.763 5.425 14.815 1.00 97.12 296 LEU A CA 1
ATOM 2269 C C . LEU A 1 296 ? -16.764 6.566 13.796 1.00 97.12 296 LEU A C 1
ATOM 2271 O O . LEU A 1 296 ? -16.872 7.728 14.181 1.00 97.12 296 LEU A O 1
ATOM 2275 N N . LEU A 1 297 ? -16.690 6.235 12.508 1.00 96.56 297 LEU A N 1
ATOM 2276 C CA . LEU A 1 297 ? -16.717 7.195 11.412 1.00 96.56 297 LEU A CA 1
ATOM 2277 C C . LEU A 1 297 ? -18.026 7.995 11.397 1.00 96.56 297 LEU A C 1
ATOM 2279 O O . LEU A 1 297 ? -17.983 9.221 11.327 1.00 96.56 297 LEU A O 1
ATOM 2283 N N . ARG A 1 298 ? -19.176 7.320 11.530 1.00 96.00 298 ARG A N 1
ATOM 2284 C CA . ARG A 1 298 ? -20.504 7.961 11.584 1.00 96.00 298 ARG A CA 1
ATOM 2285 C C . ARG A 1 298 ? -20.688 8.870 12.796 1.00 96.00 298 ARG A C 1
ATOM 2287 O O . ARG A 1 298 ? -21.390 9.863 12.689 1.00 96.00 298 ARG A O 1
ATOM 2294 N N . LYS A 1 299 ? -20.077 8.543 13.938 1.00 94.75 299 LYS A N 1
ATOM 2295 C CA . LYS A 1 299 ? -20.121 9.384 15.150 1.00 94.75 299 LYS A CA 1
ATOM 2296 C C . LYS A 1 299 ? -19.197 10.604 15.075 1.00 94.75 299 LYS A C 1
ATOM 2298 O O . LYS A 1 299 ? -19.359 11.528 15.865 1.00 94.75 299 LYS A O 1
ATOM 2303 N N . ALA A 1 300 ? -18.197 10.565 14.197 1.00 91.00 300 ALA A N 1
ATOM 2304 C CA . ALA A 1 300 ? -17.172 11.596 14.051 1.00 91.00 300 ALA A CA 1
ATOM 2305 C C . ALA A 1 300 ? -17.436 12.588 12.903 1.00 91.00 300 ALA A C 1
ATOM 2307 O O . ALA A 1 300 ? -16.728 13.600 12.808 1.00 91.00 300 ALA A O 1
ATOM 2308 N N . GLY A 1 301 ? -18.371 12.253 12.008 1.00 74.12 301 GLY A N 1
ATOM 2309 C CA . GLY A 1 301 ? -18.918 13.139 10.976 1.00 74.12 301 GLY A CA 1
ATOM 2310 C C . GLY A 1 301 ? -20.064 13.972 11.523 1.00 74.12 301 GLY A C 1
ATOM 2311 O O . GLY A 1 301 ? -20.145 15.141 11.097 1.00 74.12 301 GLY A O 1
#

Radius of gyration: 18.4 Å; Cα contacts (8 Å, |Δi|>4): 682; chains: 1; bounding box: 44×46×52 Å